Protein AF-A0AAD4H554-F1 (afdb_monomer_lite)

InterPro domains:
  IPR000326 Phosphatidic acid phosphatase type 2/haloperoxidase [PF01569] (48-144)
  IPR000326 Phosphatidic acid phosphatase type 2/haloperoxidase [SM00014] (23-139)
  IPR036938 Phosphatidic acid phosphatase type 2/haloperoxidase superfamily [SSF48317] (57-149)

Sequence (203 aa):
MSAVTEDSITDPIQRAGSPTLSLAPTTSLQKEQVDASNEPKARIASQRIRRQRRRKVYFRVDYGMPSSHAQLVAFFVCYISLQLVLMEPEGSAGQWFLIMLLQLYAWSVVWSRIRLGSHSISQVLVGAGIGAVYGIVWFSIWVWKVEEMIKHWQWMDRYGVIQVRKIWKQLEMDEAVAVGRVGGRMYLRHGQGLPHNGQFLRF

Organism: NCBI:txid604196

Structure (mmCIF, N/CA/C/O backbone):
data_AF-A0AAD4H554-F1
#
_entry.id   AF-A0AAD4H554-F1
#
loop_
_atom_site.group_PDB
_atom_site.id
_atom_site.type_symbol
_atom_site.label_atom_id
_atom_site.label_alt_id
_atom_site.label_comp_id
_atom_site.label_asym_id
_atom_site.label_entity_id
_atom_site.label_seq_id
_atom_site.pdbx_PDB_ins_code
_atom_site.Cartn_x
_atom_site.Cartn_y
_atom_site.Cartn_z
_atom_site.occupancy
_atom_site.B_iso_or_equiv
_atom_site.auth_seq_id
_atom_site.auth_comp_id
_atom_site.auth_asym_id
_atom_site.auth_atom_id
_atom_site.pdbx_PDB_model_num
ATOM 1 N N . MET A 1 1 ? 80.892 -8.883 -102.030 1.00 37.16 1 MET A N 1
ATOM 2 C CA . MET A 1 1 ? 82.150 -8.336 -101.476 1.00 37.16 1 MET A CA 1
ATOM 3 C C . MET A 1 1 ? 81.810 -7.810 -100.086 1.00 37.16 1 MET A C 1
ATOM 5 O O . MET A 1 1 ? 81.020 -6.886 -100.030 1.00 37.16 1 MET A O 1
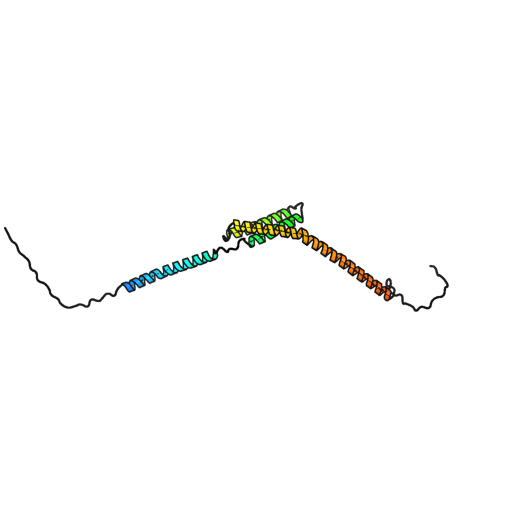ATOM 9 N N . SER A 1 2 ? 82.206 -8.370 -98.945 1.00 39.47 2 SER A N 1
ATOM 10 C CA . SER A 1 2 ? 83.179 -9.419 -98.619 1.00 39.47 2 SER A CA 1
ATOM 11 C C . SER A 1 2 ? 82.953 -9.871 -97.157 1.00 39.47 2 SER A C 1
ATOM 13 O O . SER A 1 2 ? 82.585 -9.024 -96.353 1.00 39.47 2 SER A O 1
ATOM 15 N N . ALA A 1 3 ? 83.210 -11.166 -96.886 1.00 42.12 3 ALA A N 1
ATOM 16 C CA . ALA A 1 3 ? 83.634 -11.849 -95.634 1.00 42.12 3 ALA A CA 1
ATOM 17 C C . ALA A 1 3 ? 82.826 -11.611 -94.328 1.00 42.12 3 ALA A C 1
ATOM 19 O O . ALA A 1 3 ? 82.695 -10.476 -93.896 1.00 42.12 3 ALA A O 1
ATOM 20 N N . VAL A 1 4 ? 82.195 -12.580 -93.641 1.00 48.59 4 VAL A N 1
ATOM 21 C CA . VAL A 1 4 ? 82.577 -13.937 -93.149 1.00 48.59 4 VAL A CA 1
ATOM 22 C C . VAL A 1 4 ? 83.777 -13.955 -92.192 1.00 48.59 4 VAL A C 1
ATOM 24 O O . VAL A 1 4 ? 84.899 -13.838 -92.672 1.00 48.59 4 VAL A O 1
ATOM 27 N N . THR A 1 5 ? 83.502 -14.199 -90.897 1.00 45.66 5 THR A N 1
ATOM 28 C CA . THR A 1 5 ? 84.172 -15.167 -89.978 1.00 45.66 5 THR A CA 1
ATOM 29 C C . THR A 1 5 ? 83.389 -15.196 -88.646 1.00 45.66 5 THR A C 1
ATOM 31 O O . THR A 1 5 ? 83.232 -14.154 -88.018 1.00 45.66 5 THR A O 1
ATOM 34 N N . GLU A 1 6 ? 82.595 -16.223 -88.320 1.00 46.06 6 GLU A N 1
ATOM 35 C CA . GLU A 1 6 ? 82.909 -17.554 -87.740 1.00 46.06 6 GLU A CA 1
ATOM 36 C C . GLU A 1 6 ? 83.509 -17.557 -86.315 1.00 46.06 6 GLU A C 1
ATOM 38 O O . GLU A 1 6 ? 84.651 -17.164 -86.099 1.00 46.06 6 GLU A O 1
ATOM 43 N N . ASP A 1 7 ? 82.659 -18.004 -85.379 1.00 50.84 7 ASP A N 1
ATOM 44 C CA . ASP A 1 7 ? 82.836 -18.922 -84.242 1.00 50.84 7 ASP A CA 1
ATOM 45 C C . ASP A 1 7 ? 84.192 -19.085 -83.532 1.00 50.84 7 ASP A C 1
ATOM 47 O O . ASP A 1 7 ? 85.214 -19.432 -84.117 1.00 50.84 7 ASP A O 1
ATOM 51 N N . SER A 1 8 ? 84.136 -19.057 -82.193 1.00 41.00 8 SER A N 1
ATOM 52 C CA . SER A 1 8 ? 84.988 -19.915 -81.361 1.00 41.00 8 SER A CA 1
ATOM 53 C C . SER A 1 8 ? 84.334 -20.208 -80.008 1.00 41.00 8 SER A C 1
ATOM 55 O O . SER A 1 8 ? 84.235 -19.353 -79.127 1.00 41.00 8 SER A O 1
ATOM 57 N N . ILE A 1 9 ? 83.885 -21.456 -79.878 1.00 49.00 9 ILE A N 1
ATOM 58 C CA . ILE A 1 9 ? 83.558 -22.157 -78.637 1.00 49.00 9 ILE A CA 1
ATOM 59 C C . ILE A 1 9 ? 84.873 -22.631 -78.011 1.00 49.00 9 ILE A C 1
ATOM 61 O O . ILE A 1 9 ? 85.612 -23.362 -78.663 1.00 49.00 9 ILE A O 1
ATOM 65 N N . THR A 1 10 ? 85.117 -22.327 -76.732 1.00 46.72 10 THR A N 1
ATOM 66 C CA . THR A 1 10 ? 85.845 -23.233 -75.823 1.00 46.72 10 THR A CA 1
ATOM 67 C C . THR A 1 10 ? 85.274 -23.137 -74.396 1.00 46.72 10 THR A C 1
ATOM 69 O O . THR A 1 10 ? 85.338 -22.092 -73.752 1.00 46.72 10 THR A O 1
ATOM 72 N N . ASP A 1 11 ? 84.688 -24.246 -73.927 1.00 41.12 11 ASP A N 1
ATOM 73 C CA . ASP A 1 11 ? 84.334 -24.552 -72.527 1.00 41.12 11 ASP A CA 1
ATOM 74 C C . ASP A 1 11 ? 85.610 -24.894 -71.690 1.00 41.12 11 ASP A C 1
ATOM 76 O O . ASP A 1 11 ? 86.732 -24.749 -72.175 1.00 41.12 11 ASP A O 1
ATOM 80 N N . PRO A 1 12 ? 85.516 -25.475 -70.474 1.00 53.00 12 PRO A N 1
ATOM 81 C CA . PRO A 1 12 ? 85.261 -24.827 -69.191 1.00 53.00 12 PRO A CA 1
ATOM 82 C C . PRO A 1 12 ? 86.447 -25.033 -68.217 1.00 53.00 12 PRO A C 1
ATOM 84 O O . PRO A 1 12 ? 87.098 -26.077 -68.217 1.00 53.00 12 PRO A O 1
ATOM 87 N N . ILE A 1 13 ? 86.704 -24.100 -67.294 1.00 40.75 13 ILE A N 1
ATOM 88 C CA . ILE A 1 13 ? 87.635 -24.353 -66.176 1.00 40.75 13 ILE A CA 1
ATOM 89 C C . ILE A 1 13 ? 86.868 -24.348 -64.856 1.00 40.75 13 ILE A C 1
ATOM 91 O O . ILE A 1 13 ? 86.566 -23.308 -64.275 1.00 40.75 13 ILE A O 1
ATOM 95 N N . GLN A 1 14 ? 86.597 -25.560 -64.367 1.00 50.19 14 GLN A N 1
ATOM 96 C CA . GLN A 1 14 ? 86.389 -25.836 -62.950 1.00 50.19 14 GLN A CA 1
ATOM 97 C C . GLN A 1 14 ? 87.647 -25.447 -62.162 1.00 50.19 14 GLN A C 1
ATOM 99 O O . GLN A 1 14 ? 88.732 -25.950 -62.455 1.00 50.19 14 GLN A O 1
ATOM 104 N N . ARG A 1 15 ? 87.500 -24.658 -61.091 1.00 44.69 15 ARG A N 1
ATOM 105 C CA . ARG A 1 15 ? 88.409 -24.715 -59.937 1.00 44.69 15 ARG A CA 1
ATOM 106 C C . ARG A 1 15 ? 87.705 -24.320 -58.639 1.00 44.69 15 ARG A C 1
ATOM 108 O O . ARG A 1 15 ? 87.305 -23.179 -58.466 1.00 44.69 15 ARG A O 1
ATOM 115 N N . ALA A 1 16 ? 87.651 -25.321 -57.761 1.00 45.19 16 ALA A N 1
ATOM 116 C CA . ALA A 1 16 ? 87.733 -25.291 -56.302 1.00 45.19 16 ALA A CA 1
ATOM 117 C C . ALA A 1 16 ? 86.723 -24.438 -55.512 1.00 45.19 16 ALA A C 1
ATOM 119 O O . ALA A 1 16 ? 86.648 -23.218 -55.612 1.00 45.19 16 ALA A O 1
ATOM 120 N N . GLY A 1 17 ? 85.978 -25.141 -54.656 1.00 51.19 17 GLY A N 1
ATOM 121 C CA . GLY A 1 17 ? 84.913 -24.604 -53.827 1.00 51.19 17 GLY A CA 1
ATOM 122 C C . GLY A 1 17 ? 85.366 -23.547 -52.826 1.00 51.19 17 GLY A C 1
ATOM 123 O O . GLY A 1 17 ? 86.369 -23.689 -52.130 1.00 51.19 17 GLY A O 1
ATOM 124 N N . SER A 1 18 ? 84.539 -22.513 -52.721 1.00 43.97 18 SER A N 1
ATOM 125 C CA . SER A 1 18 ? 84.425 -21.674 -51.533 1.00 43.97 18 SER A CA 1
ATOM 126 C C . SER A 1 18 ? 83.210 -22.177 -50.748 1.00 43.97 18 SER A C 1
ATOM 128 O O . SER A 1 18 ? 82.199 -22.491 -51.382 1.00 43.97 18 SER A O 1
ATOM 130 N N . PRO A 1 19 ? 83.270 -22.303 -49.413 1.00 44.75 19 PRO A N 1
ATOM 131 C CA . PRO A 1 19 ? 82.149 -22.809 -48.637 1.00 44.75 19 PRO A CA 1
ATOM 132 C C . PRO A 1 19 ? 80.967 -21.856 -48.808 1.00 44.75 19 PRO A C 1
ATOM 134 O O . PRO A 1 19 ? 80.998 -20.715 -48.349 1.00 44.75 19 PRO A O 1
ATOM 137 N N . THR A 1 20 ? 79.923 -22.325 -49.489 1.00 48.56 20 THR A N 1
ATOM 138 C CA . THR A 1 20 ? 78.602 -21.710 -49.472 1.00 48.56 20 THR A CA 1
ATOM 139 C C . THR A 1 20 ? 78.153 -21.722 -48.020 1.00 48.56 20 THR A C 1
ATOM 141 O O . THR A 1 20 ? 77.715 -22.744 -47.491 1.00 48.56 20 THR A O 1
ATOM 144 N N . LEU A 1 21 ? 78.326 -20.587 -47.346 1.00 42.53 21 LEU A N 1
ATOM 145 C CA . LEU A 1 21 ? 77.719 -20.325 -46.056 1.00 42.53 21 LEU A CA 1
ATOM 146 C C . LEU A 1 21 ? 76.205 -20.387 -46.291 1.00 42.53 21 LEU A C 1
ATOM 148 O O . LEU A 1 21 ? 75.598 -19.443 -46.791 1.00 42.53 21 LEU A O 1
ATOM 152 N N . SER A 1 22 ? 75.627 -21.557 -46.028 1.00 48.44 22 SER A N 1
ATOM 153 C CA . SER A 1 22 ? 74.198 -21.816 -46.112 1.00 48.44 22 SER A CA 1
ATOM 154 C C . SER A 1 22 ? 73.494 -20.872 -45.143 1.00 48.44 22 SER A C 1
ATOM 156 O O . SER A 1 22 ? 73.433 -21.143 -43.944 1.00 48.44 22 SER A O 1
ATOM 158 N N . LEU A 1 23 ? 72.990 -19.749 -45.656 1.00 53.72 23 LEU A N 1
ATOM 159 C CA . LEU A 1 23 ? 72.064 -18.877 -44.944 1.00 53.72 23 LEU A CA 1
ATOM 160 C C . LEU A 1 23 ? 70.906 -19.749 -44.455 1.00 53.72 23 LEU A C 1
ATOM 162 O O . LEU A 1 23 ? 70.145 -20.301 -45.250 1.00 53.72 23 LEU A O 1
ATOM 166 N N . ALA A 1 24 ? 70.839 -19.932 -43.137 1.00 55.28 24 ALA A N 1
ATOM 167 C CA . ALA A 1 24 ? 69.778 -20.670 -42.475 1.00 55.28 24 ALA A CA 1
ATOM 168 C C . ALA A 1 24 ? 68.404 -20.143 -42.932 1.00 55.28 24 ALA A C 1
ATOM 170 O O . ALA A 1 24 ? 68.286 -18.953 -43.246 1.00 55.28 24 ALA A O 1
ATOM 171 N N . PRO A 1 25 ? 67.356 -20.986 -42.964 1.00 51.31 25 PRO A N 1
ATOM 172 C CA . PRO A 1 25 ? 66.046 -20.564 -43.427 1.00 51.31 25 PRO A CA 1
ATOM 173 C C . PRO A 1 25 ? 65.561 -19.432 -42.522 1.00 51.31 25 PRO A C 1
ATOM 175 O O . PRO A 1 25 ? 65.234 -19.646 -41.355 1.00 51.31 25 PRO A O 1
ATOM 178 N N . THR A 1 26 ? 65.480 -18.220 -43.068 1.00 55.41 26 THR A N 1
ATOM 179 C CA . THR A 1 26 ? 64.918 -17.032 -42.403 1.00 55.41 26 THR A CA 1
ATOM 180 C C . THR A 1 26 ? 63.473 -17.251 -41.946 1.00 55.41 26 THR A C 1
ATOM 182 O O . THR A 1 26 ? 62.926 -16.466 -41.180 1.00 55.41 26 THR A O 1
ATOM 185 N N . THR A 1 27 ? 62.862 -18.359 -42.362 1.00 61.91 27 THR A N 1
ATOM 186 C CA . THR A 1 27 ? 61.517 -18.807 -42.035 1.00 61.91 27 THR A CA 1
ATOM 187 C C . THR A 1 27 ? 61.272 -18.978 -40.537 1.00 61.91 27 THR A C 1
ATOM 189 O O . THR A 1 27 ? 60.173 -18.659 -40.095 1.00 61.91 27 THR A O 1
ATOM 192 N N . SER A 1 28 ? 62.239 -19.450 -39.737 1.00 62.06 28 SER A N 1
ATOM 193 C CA . SER A 1 28 ? 62.022 -19.638 -38.289 1.00 62.06 28 SER A CA 1
ATOM 194 C C . SER A 1 28 ? 61.995 -18.307 -37.535 1.00 62.06 28 SER A C 1
ATOM 196 O O . SER A 1 28 ? 61.054 -18.060 -36.789 1.00 62.06 28 SER A O 1
ATOM 198 N N . LEU A 1 29 ? 62.953 -17.416 -37.808 1.00 62.47 29 LEU A N 1
ATOM 199 C CA . LEU A 1 29 ? 63.009 -16.076 -37.212 1.00 62.47 29 LEU A CA 1
ATOM 200 C C . LEU A 1 29 ? 61.861 -15.185 -37.696 1.00 62.47 29 LEU A C 1
ATOM 202 O O . LEU A 1 29 ? 61.281 -14.428 -36.924 1.00 62.47 29 LEU A O 1
ATOM 206 N N . GLN A 1 30 ? 61.477 -15.308 -38.967 1.00 65.69 30 GLN A N 1
ATOM 207 C CA . GLN A 1 30 ? 60.342 -14.573 -39.513 1.00 65.69 30 GLN A CA 1
ATOM 208 C C . GLN A 1 30 ? 59.011 -15.084 -38.947 1.00 65.69 30 GLN A C 1
ATOM 210 O O . GLN A 1 30 ? 58.118 -14.283 -38.687 1.00 65.69 30 GLN A O 1
ATOM 215 N N . LYS A 1 31 ? 58.886 -16.392 -38.691 1.00 65.94 31 LYS A N 1
ATOM 216 C CA . LYS A 1 31 ? 57.724 -16.977 -38.009 1.00 65.94 31 LYS A CA 1
ATOM 217 C C . LYS A 1 31 ? 57.652 -16.544 -36.544 1.00 65.94 31 LYS A C 1
ATOM 219 O O . LYS A 1 31 ? 56.595 -16.103 -36.113 1.00 65.94 31 LYS A O 1
ATOM 224 N N . GLU A 1 32 ? 58.771 -16.560 -35.824 1.00 71.62 32 GLU A N 1
ATOM 225 C CA . GLU A 1 32 ? 58.848 -16.088 -34.437 1.00 71.62 32 GLU A CA 1
ATOM 226 C C . GLU A 1 32 ? 58.507 -14.594 -34.319 1.00 71.62 32 GLU A C 1
ATOM 228 O O . GLU A 1 32 ? 57.741 -14.197 -33.444 1.00 71.62 32 GLU A O 1
ATOM 233 N N . GLN A 1 33 ? 58.978 -13.763 -35.253 1.00 70.00 33 GLN A N 1
ATOM 234 C CA . GLN A 1 33 ? 58.652 -12.336 -35.284 1.00 70.00 33 GLN A CA 1
ATOM 235 C C . GLN A 1 33 ? 57.174 -12.076 -35.622 1.00 70.00 33 GLN A C 1
ATOM 237 O O . GLN A 1 33 ? 56.549 -11.173 -35.056 1.00 70.00 33 GLN A O 1
ATOM 242 N N . VAL A 1 34 ? 56.585 -12.880 -36.513 1.00 70.94 34 VAL A N 1
ATOM 243 C CA . VAL A 1 34 ? 55.149 -12.827 -36.823 1.00 70.94 34 VAL A CA 1
ATOM 244 C C . VAL A 1 34 ? 54.322 -13.259 -35.610 1.00 70.94 34 VAL A C 1
ATOM 246 O O . VAL A 1 34 ? 53.386 -12.547 -35.238 1.00 70.94 34 VAL A O 1
ATOM 249 N N . ASP A 1 35 ? 54.694 -14.346 -34.941 1.00 70.38 35 ASP A N 1
ATOM 250 C CA . ASP A 1 35 ? 54.006 -14.858 -33.754 1.00 70.38 35 ASP A CA 1
ATOM 251 C C . ASP A 1 35 ? 54.098 -13.863 -32.582 1.00 70.38 35 ASP A C 1
ATOM 253 O O . ASP A 1 35 ? 53.070 -13.503 -31.994 1.00 70.38 35 ASP A O 1
ATOM 257 N N . ALA A 1 36 ? 55.281 -13.285 -32.340 1.00 69.06 36 ALA A N 1
ATOM 258 C CA . ALA A 1 36 ? 55.498 -12.236 -31.342 1.00 69.06 36 ALA A CA 1
ATOM 259 C C . ALA A 1 36 ? 54.667 -10.969 -31.622 1.00 69.06 36 ALA A C 1
ATOM 261 O O . ALA A 1 36 ? 54.167 -10.327 -30.696 1.00 69.06 36 ALA A O 1
ATOM 262 N N . SER A 1 37 ? 54.455 -10.619 -32.896 1.00 74.88 37 SER A N 1
ATOM 263 C CA . SER A 1 37 ? 53.616 -9.474 -33.285 1.00 74.88 37 SER A CA 1
ATOM 264 C C . SER A 1 37 ? 52.105 -9.741 -33.155 1.00 74.88 37 SER A C 1
ATOM 266 O O . SER A 1 37 ? 51.308 -8.809 -32.981 1.00 74.88 37 SER A O 1
ATOM 268 N N . ASN A 1 38 ? 51.694 -11.011 -33.225 1.00 73.31 38 ASN A N 1
ATOM 269 C CA . ASN A 1 38 ? 50.298 -11.443 -33.180 1.00 73.31 38 ASN A CA 1
ATOM 270 C C . ASN A 1 38 ? 49.810 -11.717 -31.752 1.00 73.31 38 ASN A C 1
ATOM 272 O O . ASN A 1 38 ? 48.619 -11.552 -31.469 1.00 73.31 38 ASN A O 1
ATOM 276 N N . GLU A 1 39 ? 50.716 -12.051 -30.832 1.00 79.44 39 GLU A N 1
ATOM 277 C CA . GLU A 1 39 ? 50.412 -12.285 -29.419 1.00 79.44 39 GLU A CA 1
ATOM 278 C C . GLU A 1 39 ? 49.654 -11.128 -28.734 1.00 79.44 39 GLU A C 1
ATOM 280 O O . GLU A 1 39 ? 48.603 -11.378 -28.130 1.00 79.44 39 GLU A O 1
ATOM 285 N N . PRO A 1 40 ? 50.077 -9.851 -28.838 1.00 82.88 40 PRO A N 1
ATOM 286 C CA . PRO A 1 40 ? 49.367 -8.739 -28.207 1.00 82.88 40 PRO A CA 1
ATOM 287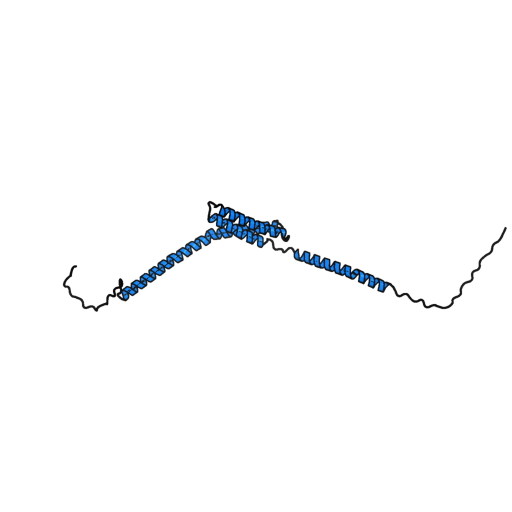 C C . PRO A 1 40 ? 47.964 -8.557 -28.789 1.00 82.88 40 PRO A C 1
ATOM 289 O O . PRO A 1 40 ? 47.002 -8.320 -28.055 1.00 82.88 40 PRO A O 1
ATOM 292 N N . LYS A 1 41 ? 47.824 -8.720 -30.111 1.00 79.56 41 LYS A N 1
ATOM 293 C CA . LYS A 1 41 ? 46.539 -8.604 -30.814 1.00 79.56 41 LYS A CA 1
ATOM 294 C C . LYS A 1 41 ? 45.579 -9.710 -30.375 1.00 79.56 41 LYS A C 1
ATOM 296 O O . LYS A 1 41 ? 44.424 -9.416 -30.062 1.00 79.56 41 LYS A O 1
ATOM 301 N N . ALA A 1 42 ? 46.058 -10.948 -30.260 1.00 76.38 42 ALA A N 1
ATOM 302 C CA . ALA A 1 42 ? 45.283 -12.088 -29.774 1.00 76.38 42 ALA A CA 1
ATOM 303 C C . ALA A 1 42 ? 44.885 -11.937 -28.293 1.00 76.38 42 ALA A C 1
ATOM 305 O O . ALA A 1 42 ? 43.742 -12.217 -27.911 1.00 76.38 42 ALA A O 1
ATOM 306 N N . ARG A 1 43 ? 45.783 -11.412 -27.449 1.00 80.81 43 ARG A N 1
ATOM 307 C CA . ARG A 1 43 ? 45.499 -11.089 -26.039 1.00 80.81 43 ARG A CA 1
ATOM 308 C C . ARG A 1 43 ? 44.431 -10.000 -25.912 1.00 80.81 43 ARG A C 1
ATOM 310 O O . ARG A 1 43 ? 43.485 -10.158 -25.144 1.00 80.81 43 ARG A O 1
ATOM 317 N N . ILE A 1 44 ? 44.511 -8.928 -26.699 1.00 82.69 44 ILE A N 1
ATOM 318 C CA . ILE A 1 44 ? 43.505 -7.853 -26.694 1.00 82.69 44 ILE A CA 1
ATOM 319 C C . ILE A 1 44 ? 42.166 -8.358 -27.243 1.00 82.69 44 ILE A C 1
ATOM 321 O O . ILE A 1 44 ? 41.120 -8.069 -26.660 1.00 82.69 44 ILE A O 1
ATOM 325 N N . ALA A 1 45 ? 42.169 -9.136 -28.327 1.00 79.94 45 ALA A N 1
ATOM 326 C CA . ALA A 1 45 ? 40.959 -9.720 -28.902 1.00 79.94 45 ALA A CA 1
ATOM 327 C C . ALA A 1 45 ? 40.269 -10.668 -27.910 1.00 79.94 45 ALA A C 1
ATOM 329 O O . ALA A 1 45 ? 39.072 -10.532 -27.658 1.00 79.94 45 ALA A O 1
ATOM 330 N N . SER A 1 46 ? 41.019 -11.561 -27.262 1.00 74.62 46 SER A N 1
ATOM 331 C CA . SER A 1 46 ? 40.481 -12.459 -26.234 1.00 74.62 46 SER A CA 1
ATOM 332 C C . SER A 1 46 ? 40.002 -11.703 -24.991 1.00 74.62 46 SER A C 1
ATOM 334 O O . SER A 1 46 ? 38.934 -12.019 -24.465 1.00 74.62 46 SER A O 1
ATOM 336 N N . GLN A 1 47 ? 40.698 -10.649 -24.548 1.00 82.06 47 GLN A N 1
ATOM 337 C CA . GLN A 1 47 ? 40.216 -9.764 -23.482 1.00 82.06 47 GLN A CA 1
ATOM 338 C C . GLN A 1 47 ? 38.922 -9.042 -23.876 1.00 82.06 47 GLN A C 1
ATOM 340 O O . GLN A 1 47 ? 38.000 -8.970 -23.063 1.00 82.06 47 GLN A O 1
ATOM 345 N N . ARG A 1 48 ? 38.808 -8.549 -25.116 1.00 77.94 48 ARG A N 1
ATOM 346 C CA . ARG A 1 48 ? 37.579 -7.937 -25.648 1.00 77.94 48 ARG A CA 1
ATOM 347 C C . ARG A 1 48 ? 36.440 -8.948 -25.699 1.00 77.94 48 ARG A C 1
ATOM 349 O O . ARG A 1 48 ? 35.363 -8.637 -25.204 1.00 77.94 48 ARG A O 1
ATOM 356 N N . ILE A 1 49 ? 36.683 -10.166 -26.181 1.00 80.19 49 ILE A N 1
ATOM 357 C CA . ILE A 1 49 ? 35.696 -11.256 -26.206 1.00 80.19 49 ILE A CA 1
ATOM 358 C C . ILE A 1 49 ? 35.281 -11.640 -24.782 1.00 80.19 49 ILE A C 1
ATOM 360 O O . ILE A 1 49 ? 34.094 -11.800 -24.524 1.00 80.19 49 ILE A O 1
ATOM 364 N N . ARG A 1 50 ? 36.210 -11.734 -23.820 1.00 72.19 50 ARG A N 1
ATOM 365 C CA . ARG A 1 50 ? 35.893 -12.006 -22.403 1.00 72.19 50 ARG A CA 1
ATOM 366 C C . ARG A 1 50 ? 35.092 -10.867 -21.774 1.00 72.19 50 ARG A C 1
ATOM 368 O O . ARG A 1 50 ? 34.135 -11.140 -21.057 1.00 72.19 50 ARG A O 1
ATOM 375 N N . ARG A 1 51 ? 35.424 -9.604 -22.068 1.00 67.62 51 ARG A N 1
ATOM 376 C CA . ARG A 1 51 ? 34.663 -8.419 -21.626 1.00 67.62 51 ARG A CA 1
ATOM 377 C C . ARG A 1 51 ? 33.271 -8.366 -22.259 1.00 67.62 51 ARG A C 1
ATOM 379 O O . ARG A 1 51 ? 32.306 -8.091 -21.557 1.00 67.62 51 ARG A O 1
ATOM 386 N N . GLN A 1 52 ? 33.143 -8.685 -23.546 1.00 64.12 52 GLN A N 1
ATOM 387 C CA . GLN A 1 52 ? 31.862 -8.782 -24.250 1.00 64.12 52 GLN A CA 1
ATOM 388 C C . GLN A 1 52 ? 31.022 -9.959 -23.746 1.00 64.12 52 GLN A C 1
ATOM 390 O O . GLN A 1 52 ? 29.831 -9.786 -23.518 1.00 64.12 52 GLN A O 1
ATOM 395 N N . ARG A 1 53 ? 31.627 -11.130 -23.499 1.00 58.75 53 ARG A N 1
ATOM 396 C CA . ARG A 1 53 ? 30.967 -12.275 -22.855 1.00 58.75 53 ARG A CA 1
ATOM 397 C C . ARG A 1 53 ? 30.516 -11.915 -21.444 1.00 58.75 53 ARG A C 1
ATOM 399 O O . ARG A 1 53 ? 29.372 -12.181 -21.126 1.00 58.75 53 ARG A O 1
ATOM 406 N N . ARG A 1 54 ? 31.340 -11.241 -20.630 1.00 58.12 54 ARG A N 1
ATOM 407 C CA . ARG A 1 54 ? 30.925 -10.724 -19.311 1.00 58.12 54 ARG A CA 1
ATOM 408 C C . ARG A 1 54 ? 29.768 -9.727 -19.420 1.00 58.12 54 ARG A C 1
ATOM 410 O O . ARG A 1 54 ? 28.787 -9.893 -18.710 1.00 58.12 54 ARG A O 1
ATOM 417 N N . ARG A 1 55 ? 29.821 -8.757 -20.342 1.00 54.31 55 ARG A N 1
ATOM 418 C CA . ARG A 1 55 ? 28.693 -7.841 -20.610 1.00 54.31 55 ARG A CA 1
ATOM 419 C C . ARG A 1 55 ? 27.424 -8.591 -21.024 1.00 54.31 55 ARG A C 1
ATOM 421 O O . ARG A 1 55 ? 26.364 -8.284 -20.504 1.00 54.31 55 ARG A O 1
ATOM 428 N N . LYS A 1 56 ? 27.529 -9.603 -21.892 1.00 49.81 56 LYS A N 1
ATOM 429 C CA . LYS A 1 56 ? 26.406 -10.476 -22.274 1.00 49.81 56 LYS A CA 1
ATOM 430 C C . LYS A 1 56 ? 25.935 -11.391 -21.139 1.00 49.81 56 LYS A C 1
ATOM 432 O O . LYS A 1 56 ? 24.780 -11.773 -21.144 1.00 49.81 56 LYS A O 1
ATOM 437 N N . VAL A 1 57 ? 26.793 -11.735 -20.176 1.00 53.72 57 VAL A N 1
ATOM 438 C CA . VAL A 1 57 ? 26.419 -12.502 -18.976 1.00 53.72 57 VAL A CA 1
ATOM 439 C C . VAL A 1 57 ? 25.619 -11.641 -17.996 1.00 53.72 57 VAL A C 1
ATOM 441 O O . VAL A 1 57 ? 24.668 -12.153 -17.426 1.00 53.72 57 VAL A O 1
ATOM 444 N N . TYR A 1 58 ? 25.921 -10.343 -17.872 1.00 50.97 58 TYR A N 1
ATOM 445 C CA . TYR A 1 58 ? 25.034 -9.382 -17.191 1.00 50.97 58 TYR A CA 1
ATOM 446 C C . TYR A 1 58 ? 23.737 -9.117 -17.971 1.00 50.97 58 TYR A C 1
ATOM 448 O O . TYR A 1 58 ? 22.713 -8.818 -17.377 1.00 50.97 58 TYR A O 1
ATOM 456 N N . PHE A 1 59 ? 23.777 -9.261 -19.297 1.00 50.62 59 PHE A N 1
ATOM 457 C CA . PHE A 1 59 ? 22.613 -9.269 -20.188 1.00 50.62 59 PHE A CA 1
ATOM 458 C C . PHE A 1 59 ? 22.049 -10.683 -20.415 1.00 50.62 59 PHE A C 1
ATOM 460 O O . PHE A 1 59 ? 21.394 -10.931 -21.431 1.00 50.62 59 PHE A O 1
ATOM 467 N N . ARG A 1 60 ? 22.298 -11.644 -19.510 1.00 45.22 60 ARG A N 1
ATOM 468 C CA . ARG A 1 60 ? 21.437 -12.825 -19.480 1.00 45.22 60 ARG A CA 1
ATOM 469 C C . ARG A 1 60 ? 20.083 -12.315 -19.032 1.00 45.22 60 ARG A C 1
ATOM 471 O O . ARG A 1 60 ? 19.941 -11.793 -17.936 1.00 45.22 60 ARG A O 1
ATOM 478 N N . VAL A 1 61 ? 19.133 -12.417 -19.948 1.00 50.34 61 VAL A N 1
ATOM 479 C CA . VAL A 1 61 ? 17.707 -12.340 -19.679 1.00 50.34 61 VAL A CA 1
ATOM 480 C C . VAL A 1 61 ? 17.433 -13.341 -18.563 1.00 50.34 61 VAL A C 1
ATOM 482 O O . VAL A 1 61 ? 17.305 -14.539 -18.817 1.00 50.34 61 VAL A O 1
ATOM 485 N N . ASP A 1 62 ? 17.420 -12.861 -17.323 1.00 45.84 62 ASP A N 1
ATOM 486 C CA . ASP A 1 62 ? 16.749 -13.569 -16.253 1.00 45.84 62 ASP A CA 1
ATOM 487 C C . ASP A 1 62 ? 15.302 -13.702 -16.721 1.00 45.84 62 ASP A C 1
ATOM 489 O O . ASP A 1 62 ? 14.590 -12.714 -16.927 1.00 45.84 62 ASP A O 1
ATOM 493 N N . TYR A 1 63 ? 14.883 -14.941 -16.946 1.00 48.97 63 TYR A N 1
ATOM 494 C CA . TYR A 1 63 ? 13.496 -15.345 -17.147 1.00 48.97 63 TYR A CA 1
ATOM 495 C C . TYR A 1 63 ? 12.699 -15.140 -15.836 1.00 48.97 63 TYR A C 1
ATOM 497 O O . TYR A 1 63 ? 12.084 -16.057 -15.310 1.00 48.97 63 TYR A O 1
ATOM 505 N N . GLY A 1 64 ? 12.749 -13.928 -15.277 1.00 51.31 64 GLY A N 1
ATOM 506 C CA . GLY A 1 64 ? 12.130 -13.508 -14.022 1.00 51.31 64 GLY A CA 1
ATOM 507 C C . GLY A 1 64 ? 11.140 -12.371 -14.252 1.00 51.31 64 GLY A C 1
ATOM 508 O O . GLY A 1 64 ? 11.204 -11.336 -13.592 1.00 51.31 64 GLY A O 1
ATOM 509 N N . MET A 1 65 ? 10.259 -12.516 -15.246 1.00 43.72 65 MET A N 1
ATOM 510 C CA . MET A 1 65 ? 9.076 -11.658 -15.330 1.00 43.72 65 MET A CA 1
ATOM 511 C C . MET A 1 65 ? 8.277 -11.785 -14.019 1.00 43.72 65 MET A C 1
ATOM 513 O O . MET A 1 65 ? 8.101 -12.920 -13.574 1.00 43.72 65 MET A O 1
ATOM 517 N N . PRO A 1 66 ? 7.678 -10.722 -13.447 1.00 62.56 66 PRO A N 1
ATOM 518 C CA . PRO A 1 66 ? 7.921 -9.271 -13.560 1.00 62.56 66 PRO A CA 1
ATOM 519 C C . PRO A 1 66 ? 8.830 -8.688 -12.443 1.00 62.56 66 PRO A C 1
ATOM 521 O O . PRO A 1 66 ? 9.192 -9.371 -11.490 1.00 62.56 66 PRO A O 1
ATOM 524 N N . SER A 1 67 ? 9.170 -7.388 -12.526 1.00 70.12 67 SER A N 1
ATOM 525 C CA . SER A 1 67 ? 10.030 -6.704 -11.536 1.00 70.12 67 SER A CA 1
ATOM 526 C C . SER A 1 67 ? 9.423 -6.701 -10.123 1.00 70.12 67 SER A C 1
ATOM 528 O O . SER A 1 67 ? 8.498 -5.939 -9.841 1.00 70.12 67 SER A O 1
ATOM 530 N N . SER A 1 68 ? 9.999 -7.493 -9.213 1.00 74.50 68 SER A N 1
ATOM 531 C CA . SER A 1 68 ? 9.581 -7.596 -7.803 1.00 74.50 68 SER A CA 1
ATOM 532 C C . SER A 1 68 ? 9.614 -6.260 -7.054 1.00 74.50 68 SER A C 1
ATOM 534 O O . SER A 1 68 ? 8.745 -5.979 -6.235 1.00 74.50 68 SER A O 1
ATOM 536 N N . HIS A 1 69 ? 10.576 -5.392 -7.375 1.00 78.56 69 HIS A N 1
ATOM 537 C CA . HIS A 1 69 ? 10.659 -4.053 -6.786 1.00 78.56 69 HIS A CA 1
ATOM 538 C C . HIS A 1 69 ? 9.486 -3.161 -7.212 1.00 78.56 69 HIS A C 1
ATOM 540 O O . HIS A 1 69 ? 8.932 -2.448 -6.381 1.00 78.56 69 HIS A O 1
ATOM 546 N N . ALA A 1 70 ? 9.082 -3.213 -8.486 1.00 81.94 70 ALA A N 1
ATOM 547 C CA . ALA A 1 70 ? 7.926 -2.455 -8.964 1.00 81.94 70 ALA A CA 1
ATOM 548 C C . ALA A 1 70 ? 6.613 -3.004 -8.384 1.00 81.94 70 ALA A C 1
ATOM 550 O O . ALA A 1 70 ? 5.746 -2.224 -8.006 1.00 81.94 70 ALA A O 1
ATOM 551 N N . GLN A 1 71 ? 6.496 -4.331 -8.256 1.00 86.31 71 GLN A N 1
ATOM 552 C CA . GLN A 1 71 ? 5.354 -4.984 -7.606 1.00 86.31 71 GLN A CA 1
ATOM 553 C C . GLN A 1 71 ? 5.200 -4.555 -6.148 1.00 86.31 71 GLN A C 1
ATOM 555 O O . GLN A 1 71 ? 4.115 -4.151 -5.745 1.00 86.31 71 GLN A O 1
ATOM 560 N N . LEU A 1 72 ? 6.279 -4.621 -5.361 1.00 88.62 72 LEU A N 1
ATOM 561 C CA . LEU A 1 72 ? 6.243 -4.312 -3.933 1.00 88.62 72 LEU A CA 1
ATOM 562 C C . LEU A 1 72 ? 5.882 -2.845 -3.686 1.00 88.62 72 LEU A C 1
ATOM 564 O O . LEU A 1 72 ? 5.033 -2.547 -2.850 1.00 88.62 72 LEU A O 1
ATOM 568 N N . VAL A 1 73 ? 6.485 -1.924 -4.439 1.00 91.00 73 VAL A N 1
ATOM 569 C CA . VAL A 1 73 ? 6.180 -0.495 -4.292 1.00 91.00 73 VAL A CA 1
ATOM 570 C C . VAL A 1 73 ? 4.750 -0.187 -4.733 1.00 91.00 73 VAL A C 1
ATOM 572 O O . VAL A 1 73 ? 4.047 0.526 -4.021 1.00 91.00 73 VAL A O 1
ATOM 575 N N . ALA A 1 74 ? 4.283 -0.766 -5.845 1.00 89.75 74 ALA A N 1
ATOM 576 C CA . ALA A 1 74 ? 2.900 -0.597 -6.287 1.00 89.75 74 ALA A CA 1
ATOM 577 C C . ALA A 1 74 ? 1.890 -1.177 -5.283 1.00 89.75 74 ALA A C 1
ATOM 579 O O . ALA A 1 74 ? 0.862 -0.551 -5.039 1.00 89.75 74 ALA A O 1
ATOM 580 N N . PHE A 1 75 ? 2.204 -2.316 -4.656 1.00 91.62 75 PHE A N 1
ATOM 581 C CA . PHE A 1 75 ? 1.402 -2.899 -3.579 1.00 91.62 75 PHE A CA 1
ATOM 582 C C . PHE A 1 75 ? 1.230 -1.919 -2.414 1.00 91.62 75 PHE A C 1
ATOM 584 O O . PHE A 1 75 ? 0.100 -1.571 -2.073 1.00 91.62 75 PHE A O 1
ATOM 591 N N . PHE A 1 76 ? 2.333 -1.435 -1.832 1.00 91.94 76 PHE A N 1
ATOM 592 C CA . PHE A 1 76 ? 2.264 -0.569 -0.652 1.00 91.94 76 PHE A CA 1
ATOM 593 C C . PHE A 1 76 ? 1.629 0.785 -0.961 1.00 91.94 76 PHE A C 1
ATOM 595 O O . PHE A 1 76 ? 0.795 1.252 -0.191 1.00 91.94 76 PHE A O 1
ATOM 602 N N . VAL A 1 77 ? 1.973 1.404 -2.093 1.00 92.44 77 VAL A N 1
ATOM 603 C CA . VAL A 1 77 ? 1.398 2.699 -2.479 1.00 92.44 77 VAL A CA 1
ATOM 604 C C . VAL A 1 77 ? -0.102 2.580 -2.742 1.00 92.44 77 VAL A C 1
ATOM 606 O O . VAL A 1 77 ? -0.861 3.430 -2.277 1.00 92.44 77 VAL A O 1
ATOM 609 N N . CYS A 1 78 ? -0.553 1.516 -3.413 1.00 93.50 78 CYS A N 1
ATOM 610 C CA . CYS A 1 78 ? -1.977 1.269 -3.636 1.00 93.50 78 CYS A CA 1
ATOM 611 C C . CYS A 1 78 ? -2.721 1.015 -2.316 1.00 93.50 78 CYS A C 1
ATOM 613 O O . CYS A 1 78 ? -3.715 1.684 -2.039 1.00 93.50 78 CYS A O 1
ATOM 615 N N . TYR A 1 79 ? -2.198 0.122 -1.471 1.00 92.38 79 TYR A N 1
ATOM 616 C CA . TYR A 1 79 ? -2.791 -0.210 -0.175 1.00 92.38 79 TYR A CA 1
ATOM 617 C C . TYR A 1 79 ? -2.912 1.013 0.749 1.00 92.38 79 TYR A C 1
ATOM 619 O O . TYR A 1 79 ? -3.991 1.286 1.270 1.00 92.38 79 TYR A O 1
ATOM 627 N N . ILE A 1 80 ? -1.833 1.787 0.917 1.00 92.19 80 ILE A N 1
ATOM 628 C CA . ILE A 1 80 ? -1.832 2.973 1.789 1.00 92.19 80 ILE A CA 1
ATOM 629 C C . ILE A 1 80 ? -2.775 4.048 1.239 1.00 92.19 80 ILE A C 1
ATOM 631 O O . ILE A 1 80 ? -3.508 4.660 2.011 1.00 92.19 80 ILE A O 1
ATOM 635 N N . SER A 1 81 ? -2.807 4.253 -0.082 1.00 92.31 81 SER A N 1
ATOM 636 C CA . SER A 1 81 ? -3.719 5.229 -0.693 1.00 92.31 81 SER A CA 1
ATOM 637 C C . SER A 1 81 ? -5.184 4.878 -0.423 1.00 92.31 81 SER A C 1
ATOM 639 O O . SER A 1 81 ? -5.959 5.752 -0.046 1.00 92.31 81 SER A O 1
ATOM 641 N N . LEU A 1 82 ? -5.558 3.600 -0.557 1.00 92.25 82 LEU A N 1
ATOM 642 C CA . LEU A 1 82 ? -6.911 3.127 -0.246 1.00 92.25 82 LEU A CA 1
ATOM 643 C C . LEU A 1 82 ? -7.242 3.285 1.243 1.00 92.25 82 LEU A C 1
ATOM 645 O O . LEU A 1 82 ? -8.340 3.723 1.581 1.00 92.25 82 LEU A O 1
ATOM 649 N N . GLN A 1 83 ? -6.288 2.999 2.132 1.00 90.75 83 GLN A N 1
ATOM 650 C CA . GLN A 1 83 ? -6.483 3.166 3.570 1.00 90.75 83 GLN A CA 1
ATOM 651 C C . GLN A 1 83 ? -6.692 4.633 3.963 1.00 90.75 83 GLN A C 1
ATOM 653 O O . GLN A 1 83 ? -7.545 4.920 4.798 1.00 90.75 83 GLN A O 1
ATOM 658 N N . LEU A 1 84 ? -5.951 5.557 3.348 1.00 90.81 84 LEU A N 1
ATOM 659 C CA . LEU A 1 84 ? -6.121 6.993 3.570 1.00 90.81 84 LEU A CA 1
ATOM 660 C C . LEU A 1 84 ? -7.504 7.468 3.116 1.00 90.81 84 LEU A C 1
ATOM 662 O O . LEU A 1 84 ? -8.169 8.183 3.857 1.00 90.81 84 LEU A O 1
ATOM 666 N N . VAL A 1 85 ? -7.961 7.034 1.936 1.00 92.12 85 VAL A N 1
ATOM 667 C CA . VAL A 1 85 ? -9.315 7.338 1.434 1.00 92.12 85 VAL A CA 1
ATOM 668 C C . VAL A 1 85 ? -10.401 6.771 2.350 1.00 92.12 85 VAL A C 1
ATOM 670 O O . VAL A 1 85 ? -11.406 7.435 2.579 1.00 92.12 85 VAL A O 1
ATOM 673 N N . LEU A 1 86 ? -10.199 5.579 2.917 1.00 89.88 86 LEU A N 1
ATOM 674 C CA . LEU A 1 86 ? -11.141 4.997 3.874 1.00 89.88 86 LEU A CA 1
ATOM 675 C C . LEU A 1 86 ? -11.184 5.766 5.206 1.00 89.88 86 LEU A C 1
ATOM 677 O O . LEU A 1 86 ? -12.248 5.874 5.809 1.00 89.88 86 LEU A O 1
ATOM 681 N N . MET A 1 87 ? -10.040 6.270 5.678 1.00 86.62 87 MET A N 1
ATOM 682 C CA . MET A 1 87 ? -9.943 7.015 6.940 1.00 86.62 87 MET A CA 1
ATOM 683 C C . MET A 1 87 ? -10.633 8.380 6.870 1.00 86.62 87 MET A C 1
ATOM 685 O O . MET A 1 87 ? -11.305 8.770 7.822 1.00 86.62 87 MET A O 1
ATOM 689 N N . GLU A 1 88 ? -10.487 9.090 5.752 1.00 90.25 88 GLU A N 1
ATOM 690 C CA . GLU A 1 88 ? -11.081 10.410 5.525 1.00 90.25 88 GLU A CA 1
ATOM 691 C C . GLU A 1 88 ? -11.770 10.444 4.143 1.00 90.25 88 GLU A C 1
ATOM 693 O O . GLU A 1 88 ? -11.155 10.844 3.151 1.00 90.25 88 GLU A O 1
ATOM 698 N N . PRO A 1 89 ? -13.052 10.032 4.047 1.00 84.94 89 PRO A N 1
ATOM 699 C CA . PRO A 1 89 ? -13.774 9.972 2.771 1.00 84.94 89 PRO A CA 1
ATOM 700 C C . PRO A 1 89 ? -13.976 11.341 2.109 1.00 84.94 89 PRO A C 1
ATOM 702 O O . PRO A 1 89 ? -13.932 11.447 0.887 1.00 84.94 89 PRO A O 1
ATOM 705 N N . GLU A 1 90 ? -14.163 12.387 2.921 1.00 88.38 90 GLU A N 1
ATOM 706 C CA . GLU A 1 90 ? -14.337 13.773 2.458 1.00 88.38 90 GLU A CA 1
ATOM 707 C C . GLU A 1 90 ? -13.037 14.376 1.900 1.00 88.38 90 GLU A C 1
ATOM 709 O O . GLU A 1 90 ? -13.073 15.365 1.172 1.00 88.38 90 GLU A O 1
ATOM 714 N N . GLY A 1 91 ? -11.884 13.762 2.191 1.00 86.75 91 GLY A N 1
ATOM 715 C CA . GLY A 1 91 ? -10.621 14.094 1.544 1.00 86.75 91 GLY A CA 1
ATOM 716 C C . GLY A 1 91 ? -10.018 15.430 1.981 1.00 86.75 91 GLY A C 1
ATOM 717 O O . GLY A 1 91 ? -10.261 16.457 1.346 1.00 86.75 91 GLY A O 1
ATOM 718 N N . SER A 1 92 ? -9.151 15.448 2.996 1.00 93.56 92 SER A N 1
ATOM 719 C CA . SER A 1 92 ? -8.423 16.677 3.346 1.00 93.56 92 SER A CA 1
ATOM 720 C C . SER A 1 92 ? -7.341 17.025 2.306 1.00 93.56 92 SER A C 1
ATOM 722 O O . SER A 1 92 ? -6.774 16.160 1.634 1.00 93.56 92 SER A O 1
ATOM 724 N N . ALA A 1 93 ? -6.990 18.311 2.168 1.00 92.19 93 ALA A N 1
ATOM 725 C CA . ALA A 1 93 ? -5.917 18.728 1.252 1.00 92.19 93 ALA A CA 1
ATOM 726 C C . ALA A 1 93 ? -4.573 18.041 1.577 1.00 92.19 93 ALA A C 1
ATOM 728 O O . ALA A 1 93 ? -3.821 17.677 0.671 1.00 92.19 93 ALA A O 1
ATOM 729 N N . GLY A 1 94 ? -4.293 17.815 2.867 1.00 92.56 94 GLY A N 1
ATOM 730 C CA . GLY A 1 94 ? -3.109 17.087 3.327 1.00 92.56 94 GLY A CA 1
ATOM 731 C C . GLY A 1 94 ? -3.121 15.609 2.930 1.00 92.56 94 GLY A C 1
ATOM 732 O O . GLY A 1 94 ? -2.095 15.087 2.495 1.00 92.56 94 GLY A O 1
ATOM 733 N N . GLN A 1 95 ? -4.278 14.949 3.004 1.00 91.00 95 GLN A N 1
ATOM 734 C CA . GLN A 1 95 ? -4.453 13.566 2.559 1.00 91.00 95 GLN A CA 1
ATOM 735 C C . GLN A 1 95 ? -4.196 13.417 1.058 1.00 91.00 95 GLN A C 1
ATOM 737 O O . GLN A 1 95 ? -3.405 12.565 0.652 1.00 91.00 95 GLN A O 1
ATOM 742 N N . TRP A 1 96 ? -4.805 14.268 0.226 1.00 93.12 96 TRP A N 1
ATOM 743 C CA . TRP A 1 96 ? -4.578 14.237 -1.222 1.00 93.12 96 TRP A CA 1
ATOM 744 C C . TRP A 1 96 ? -3.126 14.546 -1.586 1.00 93.12 96 TRP A C 1
ATOM 746 O O . TRP A 1 96 ? -2.557 13.892 -2.462 1.00 93.12 96 TRP A O 1
ATOM 756 N N . PHE A 1 97 ? -2.495 15.485 -0.876 1.00 93.94 97 PHE A N 1
ATOM 757 C CA . PHE A 1 97 ? -1.072 15.774 -1.031 1.00 93.94 97 PHE A CA 1
ATOM 758 C C . PHE A 1 97 ? -0.198 14.557 -0.692 1.00 93.94 97 PHE A C 1
ATOM 760 O O . PHE A 1 97 ? 0.714 14.223 -1.448 1.00 93.94 97 PHE A O 1
ATOM 767 N N . LEU A 1 98 ? -0.500 13.841 0.394 1.00 94.06 98 LEU A N 1
ATOM 768 C CA . LEU A 1 98 ? 0.222 12.628 0.778 1.00 94.06 98 LEU A CA 1
ATOM 769 C C . LEU A 1 98 ? 0.039 11.498 -0.246 1.00 94.06 98 LEU A C 1
ATOM 771 O O . LEU A 1 98 ? 1.019 10.854 -0.624 1.00 94.06 98 LEU A O 1
ATOM 775 N N . ILE A 1 99 ? -1.187 11.285 -0.737 1.00 93.69 99 ILE A N 1
ATOM 776 C CA . ILE A 1 99 ? -1.468 10.318 -1.809 1.00 93.69 99 ILE A CA 1
ATOM 777 C C . ILE A 1 99 ? -0.656 10.680 -3.056 1.00 93.69 99 ILE A C 1
ATOM 779 O O . ILE A 1 99 ? 0.018 9.821 -3.621 1.00 93.69 99 ILE A O 1
ATOM 783 N N . MET A 1 100 ? -0.643 11.953 -3.454 1.00 94.81 100 MET A N 1
ATOM 784 C CA . MET A 1 100 ? 0.165 12.421 -4.579 1.00 94.81 100 MET A CA 1
ATOM 785 C C . MET A 1 100 ? 1.659 12.123 -4.365 1.00 94.81 100 MET A C 1
ATOM 787 O O . MET A 1 100 ? 2.300 11.578 -5.264 1.00 94.81 100 MET A O 1
ATOM 791 N N . LEU A 1 101 ? 2.218 12.413 -3.183 1.00 95.56 101 LEU A N 1
ATOM 792 C CA . LEU A 1 101 ? 3.619 12.109 -2.863 1.00 95.56 101 LEU A CA 1
ATOM 793 C C . LEU A 1 101 ? 3.934 10.609 -2.955 1.00 95.56 101 LEU A C 1
ATOM 795 O O . LEU A 1 101 ? 4.972 10.235 -3.503 1.00 95.56 101 LEU A O 1
ATOM 799 N N . LEU A 1 102 ? 3.037 9.748 -2.469 1.00 93.56 102 LEU A N 1
ATOM 800 C CA . LEU A 1 102 ? 3.185 8.294 -2.569 1.00 93.56 102 LEU A CA 1
ATOM 801 C C . LEU A 1 102 ? 3.192 7.823 -4.029 1.00 93.56 102 LEU A C 1
ATOM 803 O O . LEU A 1 102 ? 4.017 6.986 -4.403 1.00 93.56 102 LEU A O 1
ATOM 807 N N . GLN A 1 103 ? 2.335 8.396 -4.879 1.00 91.94 103 GLN A N 1
ATOM 808 C CA . GLN A 1 103 ? 2.331 8.073 -6.306 1.00 91.94 103 GLN A CA 1
ATOM 809 C C . GLN A 1 103 ? 3.599 8.564 -7.005 1.00 91.94 103 GLN A C 1
ATOM 811 O O . GLN A 1 103 ? 4.191 7.827 -7.793 1.00 91.94 103 GLN A O 1
ATOM 816 N N . LEU A 1 104 ? 4.075 9.771 -6.690 1.00 92.81 104 LEU A N 1
ATOM 817 C CA . LEU A 1 104 ? 5.345 10.278 -7.217 1.00 92.81 104 LEU A CA 1
ATOM 818 C C . LEU A 1 104 ? 6.523 9.393 -6.802 1.00 92.81 104 LEU A C 1
ATOM 820 O O . LEU A 1 104 ? 7.401 9.114 -7.620 1.00 92.81 104 LEU A O 1
ATOM 824 N N . TYR A 1 105 ? 6.522 8.896 -5.564 1.00 91.50 105 TYR A N 1
ATOM 825 C CA . TYR A 1 105 ? 7.502 7.920 -5.108 1.00 91.50 105 TYR A CA 1
ATOM 826 C C . TYR A 1 105 ? 7.444 6.632 -5.943 1.00 91.50 105 TYR A C 1
ATOM 828 O O . TYR A 1 105 ? 8.480 6.215 -6.470 1.00 91.50 105 TYR A O 1
ATOM 836 N N . ALA A 1 106 ? 6.257 6.051 -6.163 1.00 89.00 106 ALA A N 1
ATOM 837 C CA . ALA A 1 106 ? 6.102 4.872 -7.021 1.00 89.00 106 ALA A CA 1
ATOM 838 C C . ALA A 1 106 ? 6.634 5.111 -8.441 1.00 89.00 106 ALA A C 1
ATOM 840 O O . ALA A 1 106 ? 7.421 4.311 -8.958 1.00 89.00 106 ALA A O 1
ATOM 841 N N . TRP A 1 107 ? 6.277 6.247 -9.045 1.00 86.94 107 TRP A N 1
ATOM 842 C CA . TRP A 1 107 ? 6.769 6.643 -10.363 1.00 86.94 107 TRP A CA 1
ATOM 843 C C . TRP A 1 107 ? 8.287 6.826 -10.391 1.00 86.94 107 TRP A C 1
ATOM 845 O O . TRP A 1 107 ? 8.927 6.397 -11.350 1.00 86.94 107 TRP A O 1
ATOM 855 N N . SER A 1 108 ? 8.890 7.388 -9.339 1.00 87.62 108 SER A N 1
ATOM 856 C CA . SER A 1 108 ? 10.347 7.544 -9.245 1.00 87.62 108 SER A CA 1
ATOM 857 C C . SER A 1 108 ? 11.075 6.197 -9.207 1.00 87.62 108 SER A C 1
ATOM 859 O O . SER A 1 108 ? 12.107 6.026 -9.863 1.00 87.62 108 SER A O 1
ATOM 861 N N . VAL A 1 109 ? 10.507 5.205 -8.512 1.00 84.50 109 VAL A N 1
ATOM 862 C CA . VAL A 1 109 ? 11.051 3.845 -8.459 1.00 84.50 109 VAL A CA 1
ATOM 863 C C . VAL A 1 109 ? 10.933 3.185 -9.828 1.00 84.50 109 VAL A C 1
ATOM 865 O O . VAL A 1 109 ? 11.931 2.688 -10.346 1.00 84.50 109 VAL A O 1
ATOM 868 N N . VAL A 1 110 ? 9.755 3.232 -10.454 1.00 83.19 110 VAL A N 1
ATOM 869 C CA . VAL A 1 110 ? 9.529 2.720 -11.818 1.00 83.19 110 VAL A CA 1
ATOM 870 C C . VAL A 1 110 ? 10.517 3.344 -12.805 1.00 83.19 110 VAL A C 1
ATOM 872 O O . VAL A 1 110 ? 11.186 2.632 -13.554 1.00 83.19 110 VAL A O 1
ATOM 875 N N . TRP A 1 111 ? 10.678 4.665 -12.751 1.00 83.38 111 TRP A N 1
ATOM 876 C CA . TRP A 1 111 ? 11.599 5.416 -13.597 1.00 83.38 111 TRP A CA 1
ATOM 877 C C . TRP A 1 111 ? 13.061 5.014 -13.386 1.00 83.38 111 TRP A C 1
ATOM 879 O O . TRP A 1 111 ? 13.792 4.796 -14.354 1.00 83.38 111 TRP A O 1
ATOM 889 N N . SER A 1 112 ? 13.482 4.849 -12.129 1.00 81.88 112 SER A N 1
ATOM 890 C CA . SER A 1 112 ? 14.813 4.342 -11.783 1.00 81.88 112 SER A CA 1
ATOM 891 C C . SER A 1 112 ? 15.064 2.970 -12.423 1.00 81.88 112 SER A C 1
ATOM 893 O O . SER A 1 112 ? 16.095 2.758 -13.066 1.00 81.88 112 SER A O 1
ATOM 895 N N . ARG A 1 113 ? 14.080 2.059 -12.367 1.00 74.31 113 ARG A N 1
ATOM 896 C CA . ARG A 1 113 ? 14.189 0.713 -12.960 1.00 74.31 113 ARG A CA 1
ATOM 897 C C . ARG A 1 113 ? 14.252 0.728 -14.488 1.00 74.31 113 ARG A C 1
ATOM 899 O O . ARG A 1 113 ? 14.955 -0.106 -15.054 1.00 74.31 113 ARG A O 1
ATOM 906 N N . ILE A 1 114 ? 13.578 1.676 -15.142 1.00 77.38 114 ILE A N 1
ATOM 907 C CA . ILE A 1 114 ? 13.665 1.869 -16.598 1.00 77.38 114 ILE A CA 1
ATOM 908 C C . ILE A 1 114 ? 15.054 2.406 -16.980 1.00 77.38 114 ILE A C 1
ATOM 910 O O . ILE A 1 114 ? 15.688 1.878 -17.894 1.00 77.38 114 ILE A O 1
ATOM 914 N N . ARG A 1 115 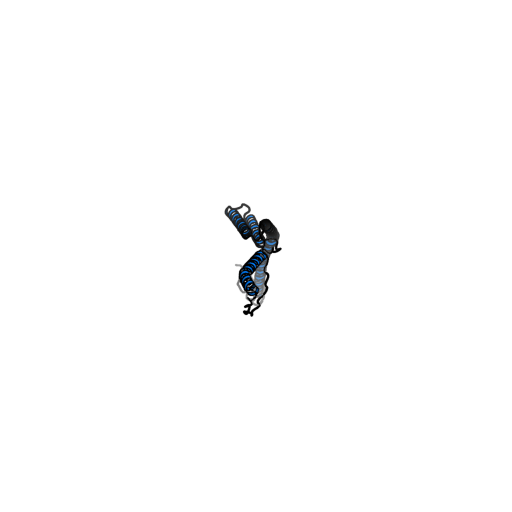? 15.571 3.412 -16.258 1.00 76.19 115 ARG A N 1
ATOM 915 C CA . ARG A 1 115 ? 16.876 4.032 -16.560 1.00 76.19 115 ARG A CA 1
ATOM 916 C C . ARG A 1 115 ? 18.073 3.105 -16.356 1.00 76.19 115 ARG A C 1
ATOM 918 O O . ARG A 1 115 ? 19.068 3.254 -17.058 1.00 76.19 115 ARG A O 1
ATOM 925 N N . LEU A 1 116 ? 17.986 2.154 -15.428 1.00 70.81 116 LEU A N 1
ATOM 926 C CA . LEU A 1 116 ? 19.025 1.140 -15.205 1.00 70.81 116 LEU A CA 1
ATOM 927 C C . LEU A 1 116 ? 19.118 0.100 -16.344 1.00 70.81 116 LEU A C 1
ATOM 929 O O . LEU A 1 116 ? 20.053 -0.696 -16.363 1.00 70.81 116 LEU A O 1
ATOM 933 N N . GLY A 1 117 ? 18.203 0.130 -17.324 1.00 55.97 117 GLY A N 1
ATOM 934 C CA . GLY A 1 117 ? 18.321 -0.610 -18.587 1.00 55.97 117 GLY A CA 1
ATOM 935 C C . GLY A 1 117 ? 18.132 -2.127 -18.481 1.00 55.97 117 GLY A C 1
ATOM 936 O O . GLY A 1 117 ? 18.363 -2.835 -19.458 1.00 55.97 117 GLY A O 1
ATOM 937 N N . SER A 1 118 ? 17.724 -2.637 -17.315 1.00 55.00 118 SER A N 1
ATOM 938 C CA . SER A 1 118 ? 17.591 -4.078 -17.045 1.00 55.00 118 SER A CA 1
ATOM 939 C C . SER A 1 118 ? 16.205 -4.658 -17.366 1.00 55.00 118 SER A C 1
ATOM 941 O O . SER A 1 118 ? 16.052 -5.875 -17.365 1.00 55.00 118 SER A O 1
ATOM 943 N N . HIS A 1 119 ? 15.194 -3.825 -17.645 1.00 61.16 119 HIS A N 1
ATOM 944 C CA . HIS A 1 119 ? 13.813 -4.263 -17.893 1.00 61.16 119 HIS A CA 1
ATOM 945 C C . HIS A 1 119 ? 13.150 -3.441 -19.004 1.00 61.16 119 HIS A C 1
ATOM 947 O O . HIS A 1 119 ? 13.388 -2.237 -19.111 1.00 61.16 119 HIS A O 1
ATOM 953 N N . SER A 1 120 ? 12.283 -4.066 -19.809 1.00 73.38 120 SER A N 1
ATOM 954 C CA . SER A 1 120 ? 11.429 -3.312 -20.738 1.00 73.38 120 SER A CA 1
ATOM 955 C C . SER A 1 120 ? 10.322 -2.585 -19.967 1.00 73.38 120 SER A C 1
ATOM 957 O O . SER A 1 120 ? 9.869 -3.056 -18.920 1.00 73.38 120 SER A O 1
ATOM 959 N N . ILE A 1 121 ? 9.854 -1.450 -20.496 1.00 73.81 121 ILE A N 1
ATOM 960 C CA . ILE A 1 121 ? 8.749 -0.665 -19.916 1.00 73.81 121 ILE A CA 1
ATOM 961 C C . ILE A 1 121 ? 7.533 -1.567 -19.642 1.00 73.81 121 ILE A C 1
ATOM 963 O O . ILE A 1 121 ? 6.930 -1.492 -18.574 1.00 73.81 121 ILE A O 1
ATOM 967 N N . SER A 1 122 ? 7.237 -2.495 -20.556 1.00 74.12 122 SER A N 1
ATOM 968 C CA . SER A 1 122 ? 6.142 -3.459 -20.428 1.00 74.12 122 SER A CA 1
ATOM 969 C C . SER A 1 122 ? 6.279 -4.353 -19.190 1.00 74.12 122 SER A C 1
ATOM 971 O O . SER A 1 122 ? 5.295 -4.586 -18.499 1.00 74.12 122 SER A O 1
ATOM 973 N N . GLN A 1 123 ? 7.488 -4.816 -18.850 1.00 73.88 123 GLN A N 1
ATOM 974 C CA . GLN A 1 123 ? 7.706 -5.664 -17.668 1.00 73.88 123 GLN A CA 1
ATOM 975 C C . GLN A 1 123 ? 7.508 -4.902 -16.355 1.00 73.88 123 GLN A C 1
ATOM 977 O O . GLN A 1 123 ? 7.021 -5.469 -15.374 1.00 73.88 123 GLN A O 1
ATOM 982 N N . VAL A 1 124 ? 7.895 -3.625 -16.327 1.00 74.94 124 VAL A N 1
ATOM 983 C CA . VAL A 1 124 ? 7.732 -2.776 -15.142 1.00 74.94 124 VAL A CA 1
ATOM 984 C C . VAL A 1 124 ? 6.260 -2.432 -14.931 1.00 74.94 124 VAL A C 1
ATOM 986 O O . VAL A 1 124 ? 5.780 -2.529 -13.806 1.00 74.94 124 VAL A O 1
ATOM 989 N N . LEU A 1 125 ? 5.526 -2.124 -16.005 1.00 80.00 125 LEU A N 1
ATOM 990 C CA . LEU A 1 125 ? 4.087 -1.857 -15.942 1.00 80.00 125 LEU A CA 1
ATOM 991 C C . LEU A 1 125 ? 3.280 -3.097 -15.541 1.00 80.00 125 LEU A C 1
ATOM 993 O O . LEU A 1 125 ? 2.407 -2.994 -14.686 1.00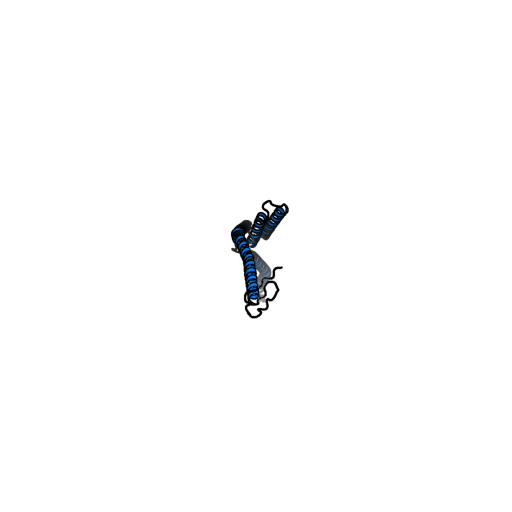 80.00 125 LEU A O 1
ATOM 997 N N . VAL A 1 126 ? 3.603 -4.275 -16.085 1.00 85.31 126 VAL A N 1
ATOM 998 C CA . VAL A 1 126 ? 2.961 -5.539 -15.679 1.00 85.31 126 VAL A CA 1
ATOM 999 C C . VAL A 1 126 ? 3.246 -5.845 -14.206 1.00 85.31 126 VAL A C 1
ATOM 1001 O O . VAL A 1 126 ? 2.339 -6.221 -13.469 1.00 85.31 126 VAL A O 1
ATOM 1004 N N . GLY A 1 127 ? 4.483 -5.629 -13.745 1.00 81.44 127 GLY A N 1
ATOM 1005 C CA . GLY A 1 127 ? 4.830 -5.759 -12.330 1.00 81.44 127 GLY A CA 1
ATOM 1006 C C . GLY A 1 127 ? 4.058 -4.789 -11.436 1.00 81.44 127 GLY A C 1
ATOM 1007 O O . GLY A 1 127 ? 3.477 -5.212 -10.441 1.00 81.44 127 GLY A O 1
ATOM 1008 N N . ALA A 1 128 ? 3.992 -3.512 -11.806 1.00 84.50 128 ALA A N 1
ATOM 1009 C CA . ALA A 1 128 ? 3.220 -2.520 -11.065 1.00 84.50 128 ALA A CA 1
ATOM 1010 C C . ALA A 1 128 ? 1.720 -2.869 -11.028 1.00 84.50 128 ALA A C 1
ATOM 1012 O O . ALA A 1 128 ? 1.102 -2.793 -9.970 1.00 84.50 128 ALA A O 1
ATOM 1013 N N . GLY A 1 129 ? 1.153 -3.328 -12.148 1.00 88.25 129 GLY A N 1
ATOM 1014 C CA . GLY A 1 129 ? -0.239 -3.772 -12.224 1.00 88.25 129 GLY A CA 1
ATOM 1015 C C . GLY A 1 129 ? -0.528 -4.958 -11.303 1.00 88.25 129 GLY A C 1
ATOM 1016 O O . GLY A 1 129 ? -1.481 -4.918 -10.531 1.00 88.25 129 GLY A O 1
ATOM 1017 N N . ILE A 1 130 ? 0.334 -5.980 -11.313 1.00 89.69 130 ILE A N 1
ATOM 1018 C CA . ILE A 1 130 ? 0.216 -7.134 -10.409 1.00 89.69 130 ILE A CA 1
ATOM 1019 C C . ILE A 1 130 ? 0.300 -6.690 -8.942 1.00 89.69 130 ILE A C 1
ATOM 1021 O O . ILE A 1 130 ? -0.515 -7.111 -8.124 1.00 89.69 130 ILE A O 1
ATOM 1025 N N . GLY A 1 131 ? 1.244 -5.804 -8.609 1.00 88.56 131 GLY A N 1
ATOM 1026 C CA . GLY A 1 131 ? 1.370 -5.239 -7.264 1.00 88.56 131 GLY A CA 1
ATOM 1027 C C . GLY A 1 131 ? 0.111 -4.497 -6.808 1.00 88.56 131 GLY A C 1
ATOM 1028 O O . GLY A 1 131 ? -0.365 -4.722 -5.697 1.00 88.56 131 GLY A O 1
ATOM 1029 N N . ALA A 1 132 ? -0.471 -3.670 -7.679 1.00 90.75 132 ALA A N 1
ATOM 1030 C CA . ALA A 1 132 ? -1.707 -2.947 -7.391 1.00 90.75 132 ALA A CA 1
ATOM 1031 C C . ALA A 1 132 ? -2.896 -3.895 -7.154 1.00 90.75 132 ALA A C 1
ATOM 1033 O O . ALA A 1 132 ? -3.642 -3.706 -6.195 1.00 90.75 132 ALA A O 1
ATOM 1034 N N . VAL A 1 133 ? -3.039 -4.955 -7.960 1.00 93.75 133 VAL A N 1
ATOM 1035 C CA . VAL A 1 133 ? -4.081 -5.980 -7.759 1.00 93.75 133 VAL A CA 1
ATOM 1036 C C . VAL A 1 133 ? -3.936 -6.644 -6.390 1.00 93.75 133 VAL A C 1
ATOM 1038 O O . VAL A 1 133 ? -4.917 -6.731 -5.652 1.00 93.75 133 VAL A O 1
ATOM 1041 N N . TYR A 1 134 ? -2.722 -7.050 -6.006 1.00 92.12 134 TYR A N 1
ATOM 1042 C CA . TYR A 1 134 ? -2.483 -7.591 -4.665 1.00 92.12 134 TYR A CA 1
ATOM 1043 C C . TYR A 1 134 ? -2.820 -6.581 -3.562 1.00 92.12 134 TYR A C 1
ATOM 1045 O O . TYR A 1 134 ? -3.385 -6.970 -2.542 1.00 92.12 134 TYR A O 1
ATOM 1053 N N . GLY A 1 135 ? -2.524 -5.294 -3.771 1.00 90.69 135 GLY A N 1
ATOM 1054 C CA . GLY A 1 135 ? -2.858 -4.224 -2.829 1.00 90.69 135 GLY A CA 1
ATOM 1055 C C . GLY A 1 135 ? -4.365 -4.094 -2.604 1.00 90.69 135 GLY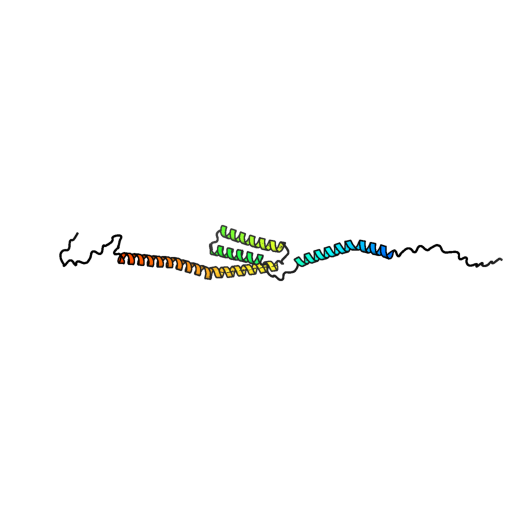 A C 1
ATOM 1056 O O . GLY A 1 135 ? -4.810 -4.043 -1.460 1.00 90.69 135 GLY A O 1
ATOM 1057 N N . ILE A 1 136 ? -5.155 -4.124 -3.682 1.00 93.62 136 ILE A N 1
ATOM 1058 C CA . ILE A 1 136 ? -6.626 -4.059 -3.632 1.00 93.62 136 ILE A CA 1
ATOM 1059 C C . ILE A 1 136 ? -7.213 -5.297 -2.947 1.00 93.62 136 ILE A C 1
ATOM 1061 O O . ILE A 1 136 ? -8.089 -5.177 -2.087 1.00 93.62 136 ILE A O 1
ATOM 1065 N N . VAL A 1 137 ? -6.733 -6.492 -3.306 1.00 94.19 137 VAL A N 1
ATOM 1066 C CA . VAL A 1 137 ? -7.190 -7.751 -2.696 1.00 94.19 137 VAL A CA 1
ATOM 1067 C C . VAL A 1 137 ? -6.896 -7.748 -1.197 1.00 94.19 137 VAL A C 1
ATOM 1069 O O . VAL A 1 137 ? -7.780 -8.047 -0.397 1.00 94.19 137 VAL A O 1
ATOM 1072 N N . TRP A 1 138 ? -5.684 -7.355 -0.803 1.00 92.94 138 TRP A N 1
ATOM 1073 C CA . TRP A 1 138 ? -5.304 -7.279 0.604 1.00 92.94 138 TRP A CA 1
ATOM 1074 C C . TRP A 1 138 ? -6.112 -6.230 1.374 1.00 92.94 138 TRP A C 1
ATOM 1076 O O . TRP A 1 138 ? -6.602 -6.518 2.463 1.00 92.94 138 TRP A O 1
ATOM 1086 N N . PHE A 1 139 ? -6.322 -5.046 0.791 1.00 91.44 139 PHE A N 1
ATOM 1087 C CA . PHE A 1 139 ? -7.197 -4.020 1.362 1.00 91.44 139 PHE A CA 1
ATOM 1088 C C . PHE A 1 139 ? -8.621 -4.547 1.581 1.00 91.44 139 PHE A C 1
ATOM 1090 O O . PHE A 1 139 ? -9.202 -4.348 2.645 1.00 91.44 139 PHE A O 1
ATOM 1097 N N . SER A 1 140 ? -9.158 -5.297 0.618 1.00 90.81 140 SER A N 1
ATOM 1098 C CA . SER A 1 140 ? -10.480 -5.916 0.743 1.00 90.81 140 SER A CA 1
ATOM 1099 C C . SER A 1 140 ? -10.521 -6.917 1.903 1.00 90.81 140 SER A C 1
ATOM 1101 O O . SER A 1 140 ? -11.431 -6.869 2.723 1.00 90.81 140 SER A O 1
ATOM 1103 N N . ILE A 1 141 ? -9.505 -7.776 2.042 1.00 89.62 141 ILE A N 1
ATOM 1104 C CA . ILE A 1 141 ? -9.393 -8.703 3.182 1.00 89.62 141 ILE A CA 1
ATOM 1105 C C . ILE A 1 141 ? -9.321 -7.940 4.513 1.00 89.62 141 ILE A C 1
ATOM 1107 O O . ILE A 1 141 ? -9.963 -8.340 5.486 1.00 89.62 141 ILE A O 1
ATOM 1111 N N . TRP A 1 142 ? -8.561 -6.844 4.561 1.00 88.88 142 TRP A N 1
ATOM 1112 C CA . TRP A 1 142 ? -8.415 -6.017 5.756 1.00 88.88 142 TRP A CA 1
ATOM 1113 C C . TRP A 1 142 ? -9.757 -5.436 6.217 1.00 88.88 142 TRP A C 1
ATOM 1115 O O . TRP A 1 142 ? -10.155 -5.657 7.363 1.00 88.88 142 TRP A O 1
ATOM 1125 N N . VAL A 1 143 ? -10.476 -4.770 5.308 1.00 87.31 143 VAL A N 1
ATOM 1126 C CA . VAL A 1 143 ? -11.787 -4.160 5.584 1.00 87.31 143 VAL A CA 1
ATOM 1127 C C . VAL A 1 143 ? -12.812 -5.212 6.001 1.00 87.31 143 VAL A C 1
ATOM 1129 O O . VAL A 1 143 ? -13.545 -5.021 6.963 1.00 87.31 143 VAL A O 1
ATOM 1132 N N . TRP A 1 144 ? -12.855 -6.347 5.303 1.00 83.50 144 TRP A N 1
ATOM 1133 C CA . TRP A 1 144 ? -13.896 -7.348 5.532 1.00 83.50 144 TRP A CA 1
ATOM 1134 C C . TRP A 1 144 ? -13.639 -8.207 6.762 1.00 83.50 144 TRP A C 1
ATOM 1136 O O . TRP A 1 144 ? -14.571 -8.528 7.490 1.00 83.50 144 TRP A O 1
ATOM 1146 N N . LYS A 1 145 ? -12.394 -8.640 6.980 1.00 80.19 145 LYS A N 1
ATOM 1147 C CA . LYS A 1 145 ? -12.103 -9.688 7.963 1.00 80.19 145 LYS A CA 1
ATOM 1148 C C . LYS A 1 145 ? -11.337 -9.185 9.169 1.00 80.19 145 LYS A C 1
ATOM 1150 O O . LYS A 1 145 ? -11.630 -9.597 10.290 1.00 80.19 145 LYS A O 1
ATOM 1155 N N . VAL A 1 146 ? -10.346 -8.326 8.957 1.00 77.19 146 VAL A N 1
ATOM 1156 C CA . VAL A 1 146 ? -9.462 -7.910 10.049 1.00 77.19 146 VAL A CA 1
ATOM 1157 C C . VAL A 1 146 ? -10.161 -6.910 10.959 1.00 77.19 146 VAL A C 1
ATOM 1159 O O . VAL A 1 146 ? -10.074 -7.042 12.178 1.00 77.19 146 VAL A O 1
ATOM 1162 N N . GLU A 1 147 ? -10.929 -5.978 10.396 1.00 74.50 147 GLU A N 1
ATOM 1163 C CA . GLU A 1 147 ? -11.721 -5.043 11.196 1.00 74.50 147 GLU A CA 1
ATOM 1164 C C . GLU A 1 147 ? -12.749 -5.770 12.082 1.00 74.50 147 GLU A C 1
ATOM 1166 O O . GLU A 1 147 ? -12.863 -5.473 13.274 1.00 74.50 147 GLU A O 1
ATOM 1171 N N . GLU A 1 148 ? -13.448 -6.774 11.542 1.00 77.94 148 GLU A N 1
ATOM 1172 C CA . GLU A 1 148 ? -14.369 -7.609 12.323 1.00 77.94 148 GLU A CA 1
ATOM 1173 C C . GLU A 1 148 ? -13.655 -8.360 13.449 1.00 77.94 148 GLU A C 1
ATOM 1175 O O . GLU A 1 148 ? -14.125 -8.367 14.590 1.00 77.94 148 GLU A O 1
ATOM 1180 N N . MET A 1 149 ? -12.500 -8.964 13.156 1.00 79.50 149 MET A N 1
ATOM 1181 C CA . MET A 1 149 ? -11.720 -9.678 14.166 1.00 79.50 149 MET A CA 1
ATOM 1182 C C . MET A 1 149 ? -11.227 -8.755 15.280 1.00 79.50 149 MET A C 1
ATOM 1184 O O . MET A 1 149 ? -11.311 -9.127 16.449 1.00 79.50 149 MET A O 1
ATOM 1188 N N . ILE A 1 150 ? -10.753 -7.551 14.950 1.00 80.44 150 ILE A N 1
ATOM 1189 C CA . ILE A 1 150 ? -10.298 -6.574 15.947 1.00 80.44 150 ILE A CA 1
ATOM 1190 C C . ILE A 1 150 ? -11.465 -6.142 16.838 1.00 80.44 150 ILE A C 1
ATOM 1192 O O . ILE A 1 150 ? -11.320 -6.124 18.061 1.00 80.44 150 ILE A O 1
ATOM 1196 N N . LYS A 1 151 ? -12.639 -5.859 16.258 1.00 78.56 151 LYS A N 1
ATOM 1197 C CA . LYS A 1 151 ? -13.848 -5.527 17.029 1.00 78.56 151 LYS A CA 1
ATOM 1198 C C . LYS A 1 151 ? -14.248 -6.671 17.964 1.00 78.56 151 LYS A C 1
ATOM 1200 O O . LYS A 1 151 ? -14.564 -6.426 19.128 1.00 78.56 151 LYS A O 1
ATOM 1205 N N . HIS A 1 152 ? -14.189 -7.915 17.488 1.00 80.50 152 HIS A N 1
ATOM 1206 C CA . HIS A 1 152 ? -14.499 -9.092 18.301 1.00 80.50 152 HIS A CA 1
ATOM 1207 C C . HIS A 1 152 ? -13.481 -9.310 19.431 1.00 80.50 152 HIS A C 1
ATOM 1209 O O . HIS A 1 152 ? -13.868 -9.588 20.564 1.00 80.50 152 HIS A O 1
ATOM 1215 N N . TRP A 1 153 ? -12.188 -9.116 19.161 1.00 81.81 153 TRP A N 1
ATOM 1216 C CA . TRP A 1 153 ? -11.128 -9.220 20.167 1.00 81.81 153 TRP A CA 1
ATOM 1217 C C . TRP A 1 153 ? -11.248 -8.140 21.249 1.00 81.81 153 TRP A C 1
ATOM 1219 O O . TRP A 1 153 ? -11.181 -8.441 22.437 1.00 81.81 153 TRP A O 1
ATOM 1229 N N . GLN A 1 154 ? -11.498 -6.886 20.860 1.00 82.69 154 GLN A N 1
ATOM 1230 C CA . GLN A 1 154 ? -11.732 -5.784 21.801 1.00 82.69 154 GLN A CA 1
ATOM 1231 C C . GLN A 1 154 ? -12.983 -6.008 22.657 1.00 82.69 154 GLN A C 1
ATOM 1233 O O . GLN A 1 154 ? -13.005 -5.657 23.839 1.00 82.69 154 GLN A O 1
ATOM 1238 N N . TRP A 1 155 ? -14.025 -6.601 22.071 1.00 82.31 155 TRP A N 1
ATOM 1239 C CA . TRP A 1 155 ? -15.202 -7.038 22.810 1.00 82.31 155 TRP A CA 1
ATOM 1240 C C . TRP A 1 155 ? -14.829 -8.131 23.821 1.00 82.31 155 TRP A C 1
ATOM 1242 O O . TRP A 1 155 ? -15.104 -7.970 25.007 1.00 82.31 155 TRP A O 1
ATOM 1252 N N . MET A 1 156 ? -14.132 -9.191 23.402 1.00 78.50 156 MET A N 1
ATOM 1253 C CA . MET A 1 156 ? -13.704 -10.270 24.300 1.00 78.50 156 MET A CA 1
ATOM 1254 C C . MET A 1 156 ? -12.845 -9.765 25.461 1.00 78.50 156 MET A C 1
ATOM 1256 O O . MET A 1 156 ? -13.073 -10.175 26.594 1.00 78.50 156 MET A O 1
ATOM 1260 N N . ASP A 1 157 ? -11.909 -8.853 25.208 1.00 84.81 157 ASP A N 1
ATOM 1261 C CA . ASP A 1 157 ? -11.063 -8.271 26.250 1.00 84.81 157 ASP A CA 1
ATOM 1262 C C . ASP A 1 157 ? -11.895 -7.443 27.245 1.00 84.81 157 ASP A C 1
ATOM 1264 O O . ASP A 1 157 ? -11.855 -7.667 28.456 1.00 84.81 157 ASP A O 1
ATOM 1268 N N . ARG A 1 158 ? -12.772 -6.556 26.751 1.00 80.25 158 ARG A N 1
ATOM 1269 C CA . ARG A 1 158 ? -13.631 -5.728 27.611 1.00 80.25 158 ARG A CA 1
ATOM 1270 C C . ARG A 1 158 ? -14.601 -6.566 28.446 1.00 80.25 158 ARG A C 1
ATOM 1272 O O . ARG A 1 158 ? -14.712 -6.354 29.654 1.00 80.25 158 ARG A O 1
ATOM 1279 N N . TYR A 1 159 ? -15.317 -7.499 27.823 1.00 78.88 159 TYR A N 1
ATOM 1280 C CA . TYR A 1 159 ? -16.283 -8.342 28.526 1.00 78.88 159 TYR A CA 1
ATOM 1281 C C . TYR A 1 159 ? -15.587 -9.375 29.413 1.00 78.88 159 TYR A C 1
ATOM 1283 O O . TYR A 1 159 ? -16.044 -9.595 30.531 1.00 78.88 159 TYR A O 1
ATOM 1291 N N . GLY A 1 160 ? -14.454 -9.932 28.986 1.00 82.31 160 GLY A N 1
ATOM 1292 C CA . GLY A 1 160 ? -13.621 -10.823 29.791 1.00 82.31 160 GLY A CA 1
ATOM 1293 C C . GLY A 1 160 ? -13.136 -10.147 31.071 1.00 82.31 160 GLY A C 1
ATOM 1294 O O . GLY A 1 160 ? -13.365 -10.670 32.160 1.00 82.31 160 GLY A O 1
ATOM 1295 N N . VAL A 1 161 ? -12.577 -8.936 30.980 1.00 82.81 161 VAL A N 1
ATOM 1296 C CA . VAL A 1 161 ? -12.137 -8.164 32.156 1.00 82.81 161 VAL A CA 1
ATOM 1297 C C . VAL A 1 161 ? -13.310 -7.831 33.084 1.00 82.81 161 VAL A C 1
ATOM 1299 O O . VAL A 1 161 ? -13.171 -7.923 34.305 1.00 82.81 161 VAL A O 1
ATOM 1302 N N . ILE A 1 162 ? -14.481 -7.477 32.542 1.00 81.81 162 ILE A N 1
ATOM 1303 C CA . ILE A 1 162 ? -15.680 -7.222 33.357 1.00 81.81 162 ILE A CA 1
ATOM 1304 C C . ILE A 1 162 ? -16.143 -8.500 34.066 1.00 81.81 162 ILE A C 1
ATOM 1306 O O . ILE A 1 162 ? -16.468 -8.442 35.251 1.00 81.81 162 ILE A O 1
ATOM 1310 N N . GLN A 1 163 ? -16.166 -9.643 33.378 1.00 82.75 163 GLN A N 1
ATOM 1311 C CA . GLN A 1 163 ? -16.577 -10.918 33.968 1.00 82.75 163 GLN A CA 1
ATOM 1312 C C . GLN A 1 163 ? -15.597 -11.378 35.047 1.00 82.75 163 GLN A C 1
ATOM 1314 O O . GLN A 1 163 ? -16.026 -11.722 36.144 1.00 82.75 163 GLN A O 1
ATOM 1319 N N . VAL A 1 164 ? -14.288 -11.289 34.797 1.00 86.06 164 VAL A N 1
ATOM 1320 C CA . VAL A 1 164 ? -13.259 -11.609 35.798 1.00 86.06 164 VAL A CA 1
ATOM 1321 C C . VAL A 1 164 ? -13.395 -10.702 37.019 1.00 86.06 164 VAL A C 1
ATOM 1323 O O . VAL A 1 164 ? -13.411 -11.199 38.139 1.00 86.06 164 VAL A O 1
ATOM 1326 N N . ARG A 1 165 ? -13.588 -9.387 36.836 1.00 87.81 165 ARG A N 1
ATOM 1327 C CA . ARG A 1 165 ? -13.826 -8.459 37.959 1.00 87.81 165 ARG A CA 1
ATOM 1328 C C . ARG A 1 165 ? -15.105 -8.776 38.731 1.00 87.81 165 ARG A C 1
ATOM 1330 O O . ARG A 1 165 ? -15.121 -8.609 39.947 1.00 87.81 165 ARG A O 1
ATOM 1337 N N . LYS A 1 166 ? -16.173 -9.205 38.050 1.00 88.19 166 LYS A N 1
ATOM 1338 C CA . LYS A 1 166 ? -17.418 -9.639 38.703 1.00 88.19 166 LYS A CA 1
ATOM 1339 C C . LYS A 1 166 ? -17.194 -10.892 39.542 1.00 88.19 166 LYS A C 1
ATOM 1341 O O . LYS A 1 166 ? -17.594 -10.897 40.697 1.00 88.19 166 LYS A O 1
ATOM 1346 N N . ILE A 1 167 ? -16.528 -11.905 38.988 1.00 89.06 167 ILE A N 1
ATOM 1347 C CA . ILE A 1 167 ? -16.199 -13.149 39.699 1.00 89.06 167 ILE A CA 1
ATOM 1348 C C . ILE A 1 167 ? -15.315 -12.849 40.909 1.00 89.06 167 ILE A C 1
ATOM 1350 O O . ILE A 1 167 ? -15.585 -13.339 41.996 1.00 89.06 167 ILE A O 1
ATOM 1354 N N . TRP A 1 168 ? -14.305 -11.994 40.748 1.00 86.25 168 TRP A N 1
ATOM 1355 C CA . TRP A 1 168 ? -13.406 -11.626 41.840 1.00 86.25 168 TRP A CA 1
ATOM 1356 C C . TRP A 1 168 ? -14.146 -10.904 42.971 1.00 86.25 168 TRP A C 1
ATOM 1358 O O . TRP A 1 168 ? -14.003 -11.277 44.129 1.00 86.25 168 TRP A O 1
ATOM 1368 N N . LYS A 1 169 ? -15.018 -9.941 42.634 1.00 87.56 169 LYS A N 1
ATOM 1369 C CA . LYS A 1 169 ? -15.899 -9.301 43.623 1.00 87.56 169 LYS A CA 1
ATOM 1370 C C . LYS A 1 169 ? -16.846 -10.294 44.289 1.00 87.56 169 LYS A C 1
ATOM 1372 O O . LYS A 1 169 ? -17.107 -10.155 45.473 1.00 87.56 169 LYS A O 1
ATOM 1377 N N . GLN A 1 170 ? -17.378 -11.263 43.547 1.00 91.38 170 GLN A N 1
ATOM 1378 C CA . GLN A 1 170 ? -18.261 -12.281 44.111 1.00 91.38 170 GLN A CA 1
ATOM 1379 C C . GLN A 1 170 ? -17.513 -13.140 45.138 1.00 91.38 170 GLN A C 1
ATOM 1381 O O . GLN A 1 170 ? -17.980 -13.274 46.261 1.00 91.38 170 GLN A O 1
ATOM 1386 N N . LEU A 1 171 ? -16.320 -13.625 44.787 1.00 86.94 171 LEU A N 1
ATOM 1387 C CA . LEU A 1 171 ? -15.468 -14.408 45.684 1.00 86.94 171 LEU A CA 1
ATOM 1388 C C . LEU A 1 171 ? -15.063 -13.618 46.936 1.00 86.94 171 LEU A C 1
ATOM 1390 O O . LEU A 1 171 ? -15.122 -14.151 48.037 1.00 86.94 171 LEU A O 1
ATOM 1394 N N . GLU A 1 172 ? -14.712 -12.340 46.786 1.00 89.50 172 GLU A N 1
ATOM 1395 C CA . GLU A 1 172 ? -14.374 -11.465 47.916 1.00 89.50 172 GLU A CA 1
ATOM 1396 C C . GLU A 1 172 ? -15.570 -11.266 48.865 1.00 89.50 172 GLU A C 1
ATOM 1398 O O . GLU A 1 172 ? -15.409 -11.261 50.086 1.00 89.50 172 GLU A O 1
ATOM 1403 N N . MET A 1 173 ? -16.789 -11.157 48.325 1.00 76.25 173 MET A N 1
ATOM 1404 C CA . MET A 1 173 ? -18.014 -11.078 49.126 1.00 76.25 173 MET A CA 1
ATOM 1405 C C . MET A 1 173 ? -18.336 -12.408 49.820 1.00 76.25 173 MET A C 1
ATOM 1407 O O . MET A 1 173 ? -18.762 -12.397 50.975 1.00 76.25 173 MET A O 1
ATOM 1411 N N . ASP A 1 174 ? -18.106 -13.539 49.155 1.00 80.88 174 ASP A N 1
ATOM 1412 C CA . ASP A 1 174 ? -18.331 -14.870 49.721 1.00 80.88 174 ASP A CA 1
ATOM 1413 C C . ASP A 1 174 ? -17.332 -15.165 50.860 1.00 80.88 174 ASP A C 1
ATOM 1415 O O . ASP A 1 174 ? -17.733 -15.641 51.926 1.00 80.88 174 ASP A O 1
ATOM 1419 N N . GLU A 1 175 ? -16.055 -14.790 50.702 1.00 78.69 175 GLU A N 1
ATOM 1420 C CA . GLU A 1 175 ? -15.059 -14.826 51.784 1.00 78.69 175 GLU A CA 1
ATOM 1421 C C . GLU A 1 175 ? -15.441 -13.890 52.935 1.00 78.69 175 GLU A C 1
ATOM 1423 O O . GLU A 1 175 ? -15.400 -14.279 54.106 1.00 78.69 175 GLU A O 1
ATOM 1428 N N . ALA A 1 176 ? -15.864 -12.663 52.627 1.00 73.88 176 ALA A N 1
ATOM 1429 C CA . ALA A 1 176 ? -16.298 -11.705 53.634 1.00 73.88 176 ALA A CA 1
ATOM 1430 C C . ALA A 1 176 ? -17.486 -12.236 54.455 1.00 73.88 176 ALA A C 1
ATOM 1432 O O . ALA A 1 176 ? -17.500 -12.082 55.676 1.00 73.88 176 ALA A O 1
ATOM 1433 N N . VAL A 1 177 ? -18.459 -12.907 53.832 1.00 74.31 177 VAL A N 1
ATOM 1434 C CA . VAL A 1 177 ? -19.588 -13.542 54.533 1.00 74.31 177 VAL A CA 1
ATOM 1435 C C . VAL A 1 177 ? -19.130 -14.746 55.359 1.00 74.31 177 VAL A C 1
ATOM 1437 O O . VAL A 1 177 ? -19.524 -14.856 56.523 1.00 74.31 177 VAL A O 1
ATOM 1440 N N . ALA A 1 178 ? -18.263 -15.607 54.816 1.00 74.50 178 ALA A N 1
ATOM 1441 C CA . ALA A 1 178 ? -17.726 -16.770 55.528 1.00 74.50 178 ALA A CA 1
ATOM 1442 C C . ALA A 1 178 ? -16.942 -16.379 56.795 1.00 74.50 178 ALA A C 1
ATOM 1444 O O . ALA A 1 178 ? -17.003 -17.074 57.810 1.00 74.50 178 ALA A O 1
ATOM 1445 N N . VAL A 1 179 ? -16.255 -15.234 56.757 1.00 77.06 179 VAL A N 1
ATOM 1446 C CA . VAL A 1 179 ? -15.471 -14.681 57.875 1.00 77.06 179 VAL A CA 1
ATOM 1447 C C . VAL A 1 179 ? -16.303 -13.717 58.751 1.00 77.06 179 VAL A C 1
ATOM 1449 O O . VAL A 1 179 ? -15.808 -13.191 59.747 1.00 77.06 179 VAL A O 1
ATOM 1452 N N . GLY A 1 180 ? -17.587 -13.490 58.439 1.00 66.06 180 GLY A N 1
ATOM 1453 C CA . GLY A 1 180 ? -18.489 -12.635 59.230 1.00 66.06 180 GLY A CA 1
ATOM 1454 C C . GLY A 1 180 ? -18.195 -11.131 59.126 1.00 66.06 180 GLY A C 1
ATOM 1455 O O . GLY A 1 180 ? -18.480 -10.364 60.046 1.00 66.06 180 GLY A O 1
ATOM 1456 N N . ARG A 1 181 ? -17.597 -10.689 58.019 1.00 59.94 181 ARG A N 1
ATOM 1457 C CA . ARG A 1 181 ? -17.080 -9.336 57.789 1.00 59.94 181 ARG A CA 1
ATOM 1458 C C . ARG A 1 181 ? -17.879 -8.599 56.711 1.00 59.94 181 ARG A C 1
ATOM 1460 O O . ARG A 1 181 ? -17.365 -8.311 55.639 1.00 59.94 181 ARG A O 1
ATOM 1467 N N . VAL A 1 182 ? -19.130 -8.234 56.982 1.00 53.62 182 VAL A N 1
ATOM 1468 C CA . VAL A 1 182 ? -19.923 -7.417 56.041 1.00 53.62 182 VAL A CA 1
ATOM 1469 C C . VAL A 1 182 ? -19.751 -5.927 56.369 1.00 53.62 182 VAL A C 1
ATOM 1471 O O . VAL A 1 182 ? -20.034 -5.488 57.482 1.00 53.62 182 VAL A O 1
ATOM 1474 N N . GLY A 1 183 ? -19.269 -5.130 55.406 1.00 59.59 183 GLY A N 1
ATOM 1475 C CA . GLY A 1 183 ? -19.189 -3.663 55.522 1.00 59.59 183 GLY A CA 1
ATOM 1476 C C . GLY A 1 183 ? -18.059 -3.122 56.410 1.00 59.59 183 GLY A C 1
ATOM 1477 O O . GLY A 1 183 ? -18.216 -2.075 57.035 1.00 59.59 183 GLY A O 1
ATOM 1478 N N . GLY A 1 184 ? -16.934 -3.837 56.518 1.00 54.59 184 GLY A N 1
ATOM 1479 C CA . GLY A 1 184 ? -15.775 -3.405 57.315 1.00 54.59 184 GLY A CA 1
ATOM 1480 C C . GLY A 1 184 ? -15.912 -3.616 58.829 1.00 54.59 184 GLY A C 1
ATOM 1481 O O . GLY A 1 184 ? -14.945 -3.402 59.557 1.00 54.59 184 GLY A O 1
ATOM 1482 N N . ARG A 1 185 ? -17.062 -4.103 59.315 1.00 53.53 185 ARG A N 1
ATOM 1483 C CA . ARG A 1 185 ? -17.256 -4.526 60.708 1.00 53.53 185 ARG A CA 1
ATOM 1484 C C . ARG A 1 185 ? -17.250 -6.051 60.792 1.00 53.53 185 ARG A C 1
ATOM 1486 O O . ARG A 1 185 ? -18.049 -6.715 60.141 1.00 53.53 185 ARG A O 1
ATOM 1493 N N . MET A 1 186 ? -16.320 -6.602 61.577 1.00 49.53 186 MET A N 1
ATOM 1494 C CA . MET A 1 186 ? -16.372 -8.006 61.989 1.00 49.53 186 MET A CA 1
ATOM 1495 C C . MET A 1 186 ? -17.551 -8.173 62.943 1.00 49.53 186 MET A C 1
ATOM 1497 O O . MET A 1 186 ? -17.527 -7.643 64.054 1.00 49.53 186 MET A O 1
ATOM 1501 N N . TYR A 1 187 ? -18.556 -8.940 62.540 1.00 50.94 187 TYR A N 1
ATOM 1502 C CA . TYR A 1 187 ? -19.466 -9.531 63.503 1.00 50.94 187 TYR A CA 1
ATOM 1503 C C . TYR A 1 187 ? -18.736 -10.731 64.090 1.00 50.94 187 TYR A C 1
ATOM 1505 O O . TYR A 1 187 ? -18.673 -11.802 63.489 1.00 50.94 187 TYR A O 1
ATOM 1513 N N . LEU A 1 188 ? -18.136 -10.536 65.266 1.00 51.22 188 LEU A N 1
ATOM 1514 C CA . LEU A 1 188 ? -17.750 -11.662 66.101 1.00 51.22 188 LEU A CA 1
ATOM 1515 C C . LEU A 1 188 ? -19.010 -12.509 66.275 1.00 51.22 188 LEU A C 1
ATOM 1517 O O . LEU A 1 188 ? -19.997 -12.044 66.847 1.00 51.22 188 LEU A O 1
ATOM 1521 N N . ARG A 1 189 ? -18.987 -13.732 65.739 1.00 50.44 189 ARG A N 1
ATOM 1522 C CA . ARG A 1 189 ? -19.987 -14.767 65.999 1.00 50.44 189 ARG A CA 1
ATOM 1523 C C . ARG A 1 189 ? -19.900 -15.107 67.484 1.00 50.44 189 ARG A C 1
ATOM 1525 O O . ARG A 1 189 ? -19.249 -16.069 67.876 1.00 50.44 189 ARG A O 1
ATOM 1532 N N . HIS A 1 190 ? -20.487 -14.256 68.318 1.00 48.25 190 HIS A N 1
ATOM 1533 C CA . HIS A 1 190 ? -20.686 -14.545 69.722 1.00 48.25 190 HIS A CA 1
ATOM 1534 C C . HIS A 1 190 ? -21.653 -15.723 69.780 1.00 48.25 190 HIS A C 1
ATOM 1536 O O . HIS A 1 190 ? -22.692 -15.718 69.114 1.00 48.25 190 HIS A O 1
ATOM 1542 N N . GLY A 1 191 ? -21.222 -16.777 70.471 1.00 44.53 191 GLY A N 1
ATOM 1543 C CA . GLY A 1 191 ? -21.935 -18.038 70.571 1.00 44.53 191 GLY A CA 1
ATOM 1544 C C . GLY A 1 191 ? -23.403 -17.816 70.909 1.00 44.53 191 GLY A C 1
ATOM 1545 O O . GLY A 1 191 ? -23.755 -16.948 71.706 1.00 44.53 191 GLY A O 1
ATOM 1546 N N . GLN A 1 192 ? -24.257 -18.603 70.268 1.00 41.38 192 GLN A N 1
ATOM 1547 C CA . GLN A 1 192 ? -25.673 -18.640 70.571 1.00 41.38 192 GLN A CA 1
ATOM 1548 C C . GLN A 1 192 ? -25.882 -19.010 72.044 1.00 41.38 192 GLN A C 1
ATOM 1550 O O . GLN A 1 192 ? -25.760 -20.169 72.424 1.00 41.38 192 GLN A O 1
ATOM 1555 N N . GLY A 1 193 ? -26.241 -18.022 72.855 1.00 39.69 193 GLY A N 1
ATOM 1556 C CA . GLY A 1 193 ? -27.322 -18.168 73.817 1.00 39.69 193 GLY A CA 1
ATOM 1557 C C . GLY A 1 193 ? -28.535 -17.474 73.208 1.00 39.69 193 GLY A C 1
ATOM 1558 O O . GLY A 1 193 ? -28.489 -16.268 72.975 1.00 39.69 193 GLY A O 1
ATOM 1559 N N . LEU A 1 194 ? -29.584 -18.227 72.874 1.00 49.12 194 LEU A N 1
ATOM 1560 C CA . LEU A 1 194 ? -30.867 -17.660 72.455 1.00 49.12 194 LEU A CA 1
ATOM 1561 C C . LEU A 1 194 ? -31.389 -16.704 73.543 1.00 49.12 194 LEU A C 1
ATOM 1563 O O . LEU A 1 194 ? -31.572 -17.157 74.674 1.00 49.12 194 LEU A O 1
ATOM 1567 N N . PRO A 1 195 ? -31.713 -15.433 73.246 1.00 44.34 195 PRO A N 1
ATOM 1568 C CA . PRO A 1 195 ? -32.574 -14.671 74.125 1.00 44.34 195 PRO A CA 1
ATOM 1569 C C . PRO A 1 195 ? -34.022 -15.059 73.827 1.00 44.34 195 PRO A C 1
ATOM 1571 O O . PRO A 1 195 ? -34.565 -14.793 72.753 1.00 44.34 195 PRO A O 1
ATOM 1574 N N . HIS A 1 196 ? -34.635 -15.724 74.803 1.00 46.72 196 HIS A N 1
ATOM 1575 C CA . HIS A 1 196 ? -36.081 -15.824 74.914 1.00 46.72 196 HIS A CA 1
ATOM 1576 C C . HIS A 1 196 ? -36.705 -14.426 74.809 1.00 46.72 196 HIS A C 1
ATOM 1578 O O . HIS A 1 196 ? -36.238 -13.478 75.435 1.00 46.72 196 HIS A O 1
ATOM 1584 N N . ASN A 1 197 ? -37.765 -14.344 74.005 1.00 48.19 197 ASN A N 1
ATOM 1585 C CA . ASN A 1 197 ? -38.705 -13.237 73.861 1.00 48.19 197 ASN A CA 1
ATOM 1586 C C . ASN A 1 197 ? -38.731 -12.251 75.040 1.00 48.19 197 ASN A C 1
ATOM 1588 O O . ASN A 1 197 ? -39.194 -12.589 76.128 1.00 48.19 197 ASN A O 1
ATOM 1592 N N . GLY A 1 198 ? -38.354 -11.000 74.780 1.00 54.03 198 GLY A N 1
ATOM 1593 C CA . GLY A 1 198 ? -38.615 -9.910 75.706 1.00 54.03 198 GLY A CA 1
ATOM 1594 C C . GLY A 1 198 ? -37.884 -8.624 75.352 1.00 54.03 198 GLY A C 1
ATOM 1595 O O . GLY A 1 198 ? -36.719 -8.476 75.682 1.00 54.03 198 GLY A O 1
ATOM 1596 N N . GLN A 1 199 ? -38.637 -7.678 74.790 1.00 43.94 199 GLN A N 1
ATOM 1597 C CA . GLN A 1 199 ? -38.359 -6.236 74.731 1.00 43.94 199 GLN A CA 1
ATOM 1598 C C . GLN A 1 199 ? -37.520 -5.719 73.552 1.00 43.94 199 GLN A C 1
ATOM 1600 O O . GLN A 1 199 ? -36.295 -5.654 73.5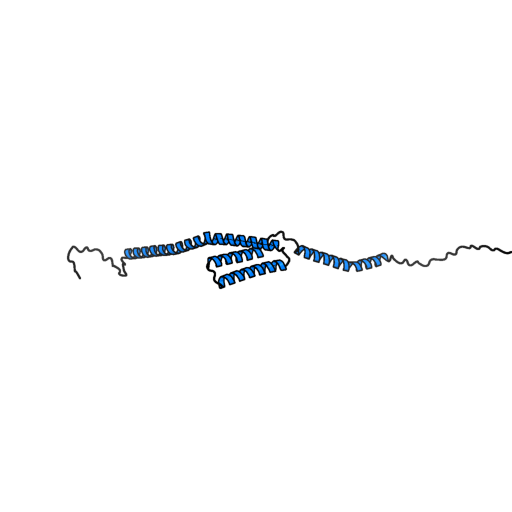50 1.00 43.94 199 GLN A O 1
ATOM 1605 N N . PHE A 1 200 ? -38.274 -5.235 72.563 1.00 47.22 200 PHE A N 1
ATOM 1606 C CA . PHE A 1 200 ? -37.880 -4.180 71.641 1.00 47.22 200 PHE A CA 1
ATOM 1607 C C . PHE A 1 200 ? -37.422 -2.933 72.414 1.00 47.22 200 PHE A C 1
ATOM 1609 O O . PHE A 1 200 ? -38.190 -2.396 73.212 1.00 47.22 200 PHE A O 1
ATOM 1616 N N . LEU A 1 201 ? -36.242 -2.403 72.091 1.00 45.28 201 LEU A N 1
ATOM 1617 C CA . LEU A 1 201 ? -35.928 -0.994 72.316 1.00 45.28 201 LEU A CA 1
ATOM 1618 C C . LEU A 1 201 ? -35.846 -0.302 70.957 1.00 45.28 201 LEU A C 1
ATOM 1620 O O . LEU A 1 201 ? -34.952 -0.558 70.154 1.00 45.28 201 LEU A O 1
ATOM 1624 N N . ARG A 1 202 ? -36.855 0.538 70.711 1.00 40.38 202 ARG A N 1
ATOM 1625 C CA . ARG A 1 202 ? -36.860 1.577 69.683 1.00 40.38 202 ARG A CA 1
ATOM 1626 C C . ARG A 1 202 ? -35.858 2.655 70.081 1.00 40.38 202 ARG A C 1
ATOM 1628 O O . ARG A 1 202 ? -36.001 3.170 71.184 1.00 40.38 202 ARG A O 1
ATOM 1635 N N . PHE A 1 203 ? -34.982 3.038 69.159 1.00 46.81 203 PHE A N 1
ATOM 1636 C CA . PHE A 1 203 ? -34.630 4.429 68.864 1.00 46.81 203 PHE A CA 1
ATOM 1637 C C . PHE A 1 203 ? -34.306 4.531 67.375 1.00 46.81 203 PHE A C 1
ATOM 1639 O O . PHE A 1 203 ? -33.621 3.612 66.870 1.00 46.81 203 PHE A O 1
#

Secondary structure (DSSP, 8-state):
-------------------------THHHHHHHHHHHHHHHHHHHHHHHHHHHHHHHHT------S-HHHHHHHHHHHHHHHHHHHH-TT--HHHHHHHHHHHHHHHHHHHHHHHTTSS-HHHHHHHHHHHHHHHHHHHHHIIIIIHHHHHHHHHHHHHHHHHHHHHHHHHHHHHHHHTTEETTEE----------S------

Foldseek 3Di:
DDDDDDDDDDDDDDDDDDDPPPPDPCVVVVVVVVVVVCVVVVVVVVVVVVVVVVVVVLVPPPPDFADQQLLQLLLVLLLVLVVLCVVPVVDDPVSVVVNVVSVVVSVVSLVVVVVVVNDDNVRSVVSSVNSNVNNVVVSVCCVPPVVVVVVVVVVCVVVVVVVVVVVVVVVVVVVCVVQCHDPNDRPPCDDDPDDDDDDDDDD

Radius of gyration: 53.36 Å; chains: 1; bounding box: 127×45×177 Å

pLDDT: mean 71.94, std 17.62, range [37.16, 95.56]